Protein AF-A0A6A4QA33-F1 (afdb_monomer)

pLDDT: mean 70.79, std 19.67, range [30.33, 97.75]

Secondary structure (DSSP, 8-state):
--HHHHHHHHHHHHHS-----PPPHHHHHHHHHHHHHHHHHH-PPPP---------------------------------SSSSSTTS-------S---S--HHHHHHHHHHHHHHHHHHHHHHHHHHHHS--SS-----HHHHHHHHHHHHHHHHT-HHHHHHHHHHHHHHHHHHHHHHHHHHHHHHHHHHTTTS---HHHHHHHHHHHHHHHHHHHHHHHHHHTTS--PPPPTTSS------TTHHHHT-TTHHHHHHHHHHHHHHH---S-TT-----S-S------TTSHHHHHHHS------

Sequence (307 aa):
MTDETNIFASEIFSRVSRKSSGLSLYQEQEKEAALLVKKQKTYKLLDDDDGSDELMMFASKRMKKKTEVNDDDGDDEEEGILSKELEKRVRRRTSRDDDEDGSESEEERLRDQREKEELEKHLSERDEAGTRKFTDHKLTQKEKEEAIRRSNALKKGDVPASRKASKQEYYKKRVEKKVEELRGEIEDEQYLFEGVKLTEVEKRDLRYKKKIYELLTERSEEADNVNEYRMPDAYDQDGGRYSDTNAEKKMNPHAEQEAWVEYQIRKATVKYGSKNKKQVSDEYQFVFEDQIDFIKESIMDGDNVDL

Organism: Lupinus albus (NCBI:txid3870)

Mean predicted aligned error: 24.07 Å

Foldseek 3Di:
DVVVVVVVVVVVVVPDDDDPPPDPPVNVVVVVVVVVVVVVVVDDDDDDDDDDDDDDDDDDDDDDDDDDDDDDDDDDDDDDPPPPPPPPDDDDDDDDDDPDDPPVVVVVVVVVVVVVVVVVVVVVVVVPVVDPCPPDDPPDPVRVVVVVVVVVCVVVVCVVVVVVVVVVVVVVVVLVVVLVVLVVVLVCCCVVCPPPDDDPVVVVVSVVSVVVSVVSVVVVVVVVCVVPDDDPDPPPPDDDPVPVVCVVLVPDPCSVVVVVVVVVVCVVPDDDDDPPPDPPPPPDDPDDDCPPPPVVVVVVPDDDDDD

Radius of gyration: 42.78 Å; Cα contacts (8 Å, |Δi|>4): 20; chains: 1; bounding box: 94×100×103 Å

Solvent-accessible surface area (backbone atoms only — not comparable to full-atom values): 20214 Å² total; per-residue (Å²): 135,62,62,68,55,49,52,52,50,50,52,56,63,66,71,51,86,68,82,77,74,69,77,49,74,67,57,51,51,51,52,52,51,53,51,51,52,55,54,52,69,71,59,74,83,78,82,88,76,90,82,85,85,88,88,82,91,85,84,86,84,86,84,88,89,86,85,89,84,85,90,83,90,79,89,78,92,89,90,81,78,84,83,73,70,82,84,75,83,86,87,76,85,85,80,81,90,80,90,90,78,71,66,65,64,55,50,51,56,52,45,57,51,48,54,49,52,50,51,48,47,53,50,48,50,50,52,52,70,73,41,87,64,88,80,66,73,79,69,51,74,67,54,50,53,50,51,51,50,51,52,54,48,61,74,62,69,42,60,72,59,53,50,52,52,52,50,53,52,50,48,54,56,50,49,54,53,49,52,51,51,52,51,48,53,53,52,48,53,53,62,76,43,61,93,54,89,72,52,74,65,58,52,49,50,54,50,49,54,51,51,51,52,50,56,53,49,52,52,53,53,50,59,66,48,64,83,49,95,71,78,75,78,72,76,77,76,71,83,68,70,83,70,56,90,55,47,71,55,71,69,40,95,52,40,68,58,52,53,51,50,50,50,51,50,50,66,72,64,62,78,86,76,66,98,77,64,71,77,78,67,92,81,70,78,86,76,77,78,79,86,57,62,74,60,51,51,66,68,68,61,71,79,84,77,84,132

Structure (mmCIF, N/CA/C/O backbone):
data_AF-A0A6A4QA33-F1
#
_entry.id   AF-A0A6A4QA33-F1
#
loop_
_atom_site.group_PDB
_atom_site.id
_atom_site.type_symbol
_atom_site.label_atom_id
_atom_site.label_alt_id
_atom_site.label_comp_id
_atom_site.label_asym_id
_atom_site.label_entity_id
_atom_site.label_seq_id
_atom_site.pdbx_PDB_ins_code
_atom_site.Cartn_x
_atom_site.Cartn_y
_atom_site.Cartn_z
_atom_site.occupancy
_atom_site.B_iso_or_equiv
_atom_site.auth_seq_id
_atom_site.auth_comp_id
_atom_site.auth_asym_id
_atom_site.auth_atom_id
_atom_site.pdbx_PDB_model_num
ATOM 1 N N . MET A 1 1 ? 43.718 35.094 -66.083 1.00 57.16 1 MET A N 1
ATOM 2 C CA . MET A 1 1 ? 44.700 34.009 -65.849 1.00 57.16 1 MET A CA 1
ATOM 3 C C . MET A 1 1 ? 44.552 33.349 -64.467 1.00 57.16 1 MET A C 1
ATOM 5 O O . MET A 1 1 ? 45.460 32.650 -64.055 1.00 57.16 1 MET A O 1
ATOM 9 N N . THR A 1 2 ? 43.434 33.523 -63.748 1.00 70.81 2 THR A N 1
ATOM 10 C CA . THR A 1 2 ? 43.284 33.044 -62.354 1.00 70.81 2 THR A CA 1
ATOM 11 C C . THR A 1 2 ? 42.314 31.873 -62.190 1.00 70.81 2 THR A C 1
ATOM 13 O O . THR A 1 2 ? 42.426 31.120 -61.227 1.00 70.81 2 THR A O 1
ATOM 16 N N . ASP A 1 3 ? 41.380 31.686 -63.123 1.00 80.94 3 ASP A N 1
ATOM 17 C CA . ASP A 1 3 ? 40.342 30.657 -62.980 1.00 80.94 3 ASP A CA 1
ATOM 18 C C . ASP A 1 3 ? 40.853 29.283 -63.411 1.00 80.94 3 ASP A C 1
ATOM 20 O O . ASP A 1 3 ? 40.669 28.308 -62.691 1.00 80.94 3 ASP A O 1
ATOM 24 N N . GLU A 1 4 ? 41.613 29.215 -64.505 1.00 84.94 4 GLU A N 1
ATOM 25 C CA . GLU A 1 4 ? 42.276 27.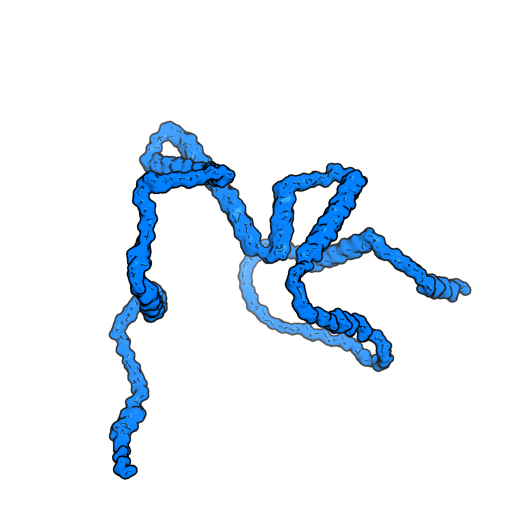984 -64.958 1.00 84.94 4 GLU A CA 1
ATOM 26 C C . GLU A 1 4 ? 43.261 27.451 -63.910 1.00 84.94 4 GLU A C 1
ATOM 28 O O . GLU A 1 4 ? 43.314 26.251 -63.650 1.00 84.94 4 GLU A O 1
ATOM 33 N N . THR A 1 5 ? 43.989 28.344 -63.230 1.00 87.94 5 THR A N 1
ATOM 34 C CA . THR A 1 5 ? 44.900 27.963 -62.145 1.00 87.94 5 THR A CA 1
ATOM 35 C C . THR A 1 5 ? 44.155 27.456 -60.912 1.00 87.94 5 THR A C 1
ATOM 37 O O . THR A 1 5 ? 44.632 26.535 -60.255 1.00 87.94 5 THR A O 1
ATOM 40 N N . ASN A 1 6 ? 42.978 28.014 -60.607 1.00 88.38 6 ASN A N 1
ATOM 41 C CA . ASN A 1 6 ? 42.143 27.556 -59.494 1.00 88.38 6 ASN A CA 1
ATOM 42 C C . ASN A 1 6 ? 41.501 26.196 -59.787 1.00 88.38 6 ASN A C 1
ATOM 44 O O . ASN A 1 6 ? 41.471 25.334 -58.909 1.00 88.38 6 ASN A O 1
ATOM 48 N N . ILE A 1 7 ? 41.043 25.981 -61.023 1.00 92.38 7 ILE A N 1
ATOM 49 C CA . ILE A 1 7 ? 40.507 24.693 -61.476 1.00 92.38 7 ILE A CA 1
ATOM 50 C C . ILE A 1 7 ? 41.603 23.630 -61.390 1.00 92.38 7 ILE A C 1
ATOM 52 O O . ILE A 1 7 ? 41.411 22.615 -60.722 1.00 92.38 7 ILE A O 1
ATOM 56 N N . PHE A 1 8 ? 42.782 23.910 -61.949 1.00 90.69 8 PHE A N 1
ATOM 57 C CA . PHE A 1 8 ? 43.923 22.997 -61.907 1.00 90.69 8 PHE A CA 1
ATOM 58 C C . PHE A 1 8 ? 44.367 22.681 -60.469 1.00 90.69 8 PHE A C 1
ATOM 60 O O . PHE A 1 8 ? 44.611 21.525 -60.123 1.00 90.69 8 PHE A O 1
ATOM 67 N N . ALA A 1 9 ? 44.413 23.687 -59.590 1.00 88.56 9 ALA A N 1
ATOM 68 C CA . ALA A 1 9 ? 44.729 23.481 -58.179 1.00 88.56 9 ALA A CA 1
ATOM 69 C C . ALA A 1 9 ? 43.680 22.609 -57.466 1.00 88.56 9 ALA A C 1
ATOM 71 O O . ALA A 1 9 ? 44.048 21.741 -56.672 1.00 88.56 9 ALA A O 1
ATOM 72 N N . SER A 1 10 ? 42.389 22.794 -57.764 1.00 89.00 10 SER A N 1
ATOM 73 C CA . SER A 1 10 ? 41.306 21.972 -57.207 1.00 89.00 10 SER A CA 1
ATOM 74 C C . SER A 1 10 ? 41.380 20.516 -57.682 1.00 89.00 10 SER A C 1
ATOM 76 O O . SER A 1 10 ? 41.183 19.587 -56.895 1.00 89.00 10 SER A O 1
ATOM 78 N N . GLU A 1 11 ? 41.765 20.314 -58.942 1.00 91.00 11 GLU A N 1
ATOM 79 C CA . GLU A 1 11 ? 41.902 19.003 -59.563 1.00 91.00 11 GLU A CA 1
ATOM 80 C C . GLU A 1 11 ? 43.068 18.228 -58.936 1.00 91.00 11 GLU A C 1
ATOM 82 O O . GLU A 1 11 ? 42.881 17.108 -58.454 1.00 91.00 11 GLU A O 1
ATOM 87 N N . ILE A 1 12 ? 44.238 18.863 -58.795 1.00 90.00 12 ILE A N 1
ATOM 88 C CA . ILE A 1 12 ? 45.387 18.300 -58.067 1.00 90.00 12 ILE A CA 1
ATOM 89 C C . ILE A 1 12 ? 45.020 18.001 -56.607 1.00 90.00 12 ILE A C 1
ATOM 91 O O . ILE A 1 12 ? 45.352 16.934 -56.090 1.00 90.00 12 ILE A O 1
ATOM 95 N N . PHE A 1 13 ? 44.287 18.899 -55.943 1.00 83.69 13 PHE A N 1
ATOM 96 C CA . PHE A 1 13 ? 43.876 18.722 -54.549 1.00 83.69 13 PHE A CA 1
ATOM 97 C C . PHE A 1 13 ? 42.909 17.547 -54.336 1.00 83.69 13 PHE A C 1
ATOM 99 O O . PHE A 1 13 ? 42.889 16.975 -53.241 1.00 83.69 13 PHE A O 1
ATOM 106 N N . SER A 1 14 ? 42.125 17.188 -55.356 1.00 86.69 14 SER A N 1
ATOM 107 C CA . SER A 1 14 ? 41.221 16.029 -55.346 1.00 86.69 14 SER A CA 1
ATOM 108 C C . SER A 1 14 ? 41.932 14.707 -55.659 1.00 86.69 14 SER A C 1
ATOM 110 O O . SER A 1 14 ? 41.568 13.664 -55.120 1.00 86.69 14 SER A O 1
ATOM 112 N N . ARG A 1 15 ? 42.983 14.751 -56.488 1.00 86.69 15 ARG A N 1
ATOM 113 C CA . ARG A 1 15 ? 43.720 13.570 -56.965 1.00 86.69 15 ARG A CA 1
ATOM 114 C C . ARG A 1 15 ? 44.746 13.042 -55.956 1.00 86.69 15 ARG A C 1
ATOM 116 O O . ARG A 1 15 ? 45.232 11.922 -56.093 1.00 86.69 15 ARG A O 1
ATOM 123 N N . VAL A 1 16 ? 45.056 13.825 -54.922 1.00 85.69 16 VAL A N 1
ATOM 124 C CA . VAL A 1 16 ? 45.878 13.403 -53.780 1.00 85.69 16 VAL A CA 1
ATOM 125 C C . VAL A 1 16 ? 45.013 12.630 -52.781 1.00 85.69 16 VAL A C 1
ATOM 127 O O . VAL A 1 16 ? 44.144 13.205 -52.124 1.00 85.69 16 VAL A O 1
ATOM 130 N N . SER A 1 17 ? 45.285 11.332 -52.609 1.00 77.81 17 SER A N 1
ATOM 131 C CA . SER A 1 17 ? 44.634 10.503 -51.589 1.00 77.81 17 SER A CA 1
ATOM 132 C C . SER A 1 17 ? 44.988 11.010 -50.188 1.00 77.81 17 SER A C 1
ATOM 134 O O . SER A 1 17 ? 46.062 10.724 -49.650 1.00 77.81 17 SER A O 1
ATOM 136 N N . ARG A 1 18 ? 44.093 11.777 -49.569 1.00 71.62 18 ARG A N 1
ATOM 137 C CA . ARG A 1 18 ? 44.200 12.086 -48.143 1.00 71.62 18 ARG A CA 1
ATOM 138 C C . ARG A 1 18 ? 43.638 10.914 -47.351 1.00 71.62 18 ARG A C 1
ATOM 140 O O . ARG A 1 18 ? 42.562 10.413 -47.660 1.00 71.62 18 ARG A O 1
ATOM 147 N N . LYS A 1 19 ? 44.351 10.500 -46.302 1.00 67.75 19 LYS A N 1
ATOM 148 C CA . LYS A 1 19 ? 43.780 9.632 -45.268 1.00 67.75 19 LYS A CA 1
ATOM 149 C C . LYS A 1 19 ? 42.571 10.377 -44.706 1.00 67.75 19 LYS A C 1
ATOM 151 O O . LYS A 1 19 ? 42.745 11.470 -44.170 1.00 67.75 19 LYS A O 1
ATOM 156 N N . SER A 1 20 ? 41.364 9.843 -44.875 1.00 64.94 20 SER A N 1
ATOM 157 C CA . SER A 1 20 ? 40.179 10.399 -44.231 1.00 64.94 20 SER A CA 1
ATOM 158 C C . SER A 1 20 ? 40.393 10.278 -42.727 1.00 64.94 20 SER A C 1
ATOM 160 O O . SER A 1 20 ? 40.264 9.189 -42.167 1.00 64.94 20 SER A O 1
ATOM 162 N N . SER A 1 21 ? 40.777 11.372 -42.069 1.00 66.38 21 SER A N 1
ATOM 163 C CA . SER A 1 21 ? 40.588 11.468 -40.629 1.00 66.38 21 SER A CA 1
ATOM 164 C C . SER A 1 21 ? 39.104 11.208 -40.406 1.00 66.38 21 SER A C 1
ATOM 166 O O . SER A 1 21 ? 38.280 11.953 -40.945 1.00 66.38 21 SER A O 1
ATOM 168 N N . GLY A 1 22 ? 38.771 10.112 -39.716 1.00 66.06 22 GLY A N 1
ATOM 169 C CA . GLY A 1 22 ? 37.397 9.835 -39.312 1.00 66.06 22 GLY A CA 1
ATOM 170 C C . GLY A 1 22 ? 36.794 11.096 -38.703 1.00 66.06 22 GLY A C 1
ATOM 171 O O . GLY A 1 22 ? 37.518 11.915 -38.126 1.00 66.06 22 GLY A O 1
ATOM 172 N N . LEU A 1 23 ? 35.496 11.296 -38.920 1.00 64.06 23 LEU A N 1
ATOM 173 C CA . LEU A 1 23 ? 34.780 12.431 -38.349 1.00 64.06 23 LEU A CA 1
ATOM 174 C C . LEU A 1 23 ? 35.143 12.520 -36.864 1.00 64.06 23 LEU A C 1
ATOM 176 O O . LEU A 1 23 ? 35.132 11.513 -36.160 1.00 64.06 23 LEU A O 1
ATOM 180 N N . SER A 1 24 ? 35.551 13.707 -36.411 1.00 76.56 24 SER A N 1
ATOM 181 C CA . SER A 1 24 ? 35.884 13.901 -34.999 1.00 76.56 24 SER A CA 1
ATOM 182 C C . SER A 1 24 ? 34.689 13.455 -34.157 1.00 76.56 24 SER A C 1
ATOM 184 O O . SER A 1 24 ? 33.553 13.739 -34.538 1.00 76.56 24 SER A O 1
ATOM 186 N N . LEU A 1 25 ? 34.922 12.808 -33.012 1.00 73.56 25 LEU A N 1
ATOM 187 C CA . LEU A 1 25 ? 33.857 12.354 -32.104 1.00 73.56 25 LEU A CA 1
ATOM 188 C C . LEU A 1 25 ? 32.846 13.483 -31.805 1.00 73.56 25 LEU A C 1
ATOM 190 O O . LEU A 1 25 ? 31.646 13.261 -31.679 1.00 73.56 25 LEU A O 1
ATOM 194 N N . TYR A 1 26 ? 33.337 14.724 -31.783 1.00 77.19 26 TYR A N 1
ATOM 195 C CA . TYR A 1 26 ? 32.534 15.935 -31.646 1.00 77.19 26 TYR A CA 1
ATOM 196 C C . TYR A 1 26 ? 31.572 16.182 -32.828 1.00 77.19 26 TYR A C 1
ATOM 198 O O . TYR A 1 26 ? 30.415 16.533 -32.623 1.00 77.19 26 TYR A O 1
ATOM 206 N N . GLN A 1 27 ? 32.017 15.955 -34.067 1.00 79.88 27 GLN A N 1
ATOM 207 C CA . GLN A 1 27 ? 31.187 16.081 -35.274 1.00 79.88 27 GLN A CA 1
ATOM 208 C C . GLN A 1 27 ? 30.138 14.967 -35.382 1.00 79.88 27 GLN A C 1
ATOM 210 O O . GLN A 1 27 ? 29.067 15.189 -35.949 1.00 79.88 27 GLN A O 1
ATOM 215 N N . GLU A 1 28 ? 30.426 13.770 -34.864 1.00 81.75 28 GLU A N 1
ATOM 216 C CA . GLU A 1 28 ? 29.438 12.687 -34.776 1.00 81.75 28 GLU A CA 1
ATOM 217 C C . GLU A 1 28 ? 28.333 13.034 -33.775 1.00 81.75 28 GLU A C 1
ATOM 219 O O . GLU A 1 28 ? 27.153 12.955 -34.122 1.00 81.75 28 GLU A O 1
ATOM 224 N N . GLN A 1 29 ? 28.706 13.529 -32.591 1.00 87.44 29 GLN A N 1
ATOM 225 C CA . GLN A 1 29 ? 27.759 13.999 -31.576 1.00 87.44 29 GLN A CA 1
ATOM 226 C C . GLN A 1 29 ? 26.897 15.161 -32.081 1.00 87.44 29 GLN A C 1
ATOM 228 O O . GLN A 1 29 ? 25.690 15.184 -31.850 1.00 87.44 29 GLN A O 1
ATOM 233 N N . GLU A 1 30 ? 27.483 16.110 -32.814 1.00 83.81 30 GLU A N 1
ATOM 234 C CA . GLU A 1 30 ? 26.743 17.236 -33.389 1.00 83.81 30 GLU A CA 1
ATOM 235 C C . GLU A 1 30 ? 25.708 16.765 -34.426 1.00 83.81 30 GLU A C 1
ATOM 237 O O . GLU A 1 30 ? 24.558 17.216 -34.421 1.00 83.81 30 GLU A O 1
ATOM 242 N N . LYS A 1 31 ? 26.075 15.800 -35.281 1.00 85.81 31 LYS A N 1
ATOM 243 C CA . LYS A 1 31 ? 25.149 15.186 -36.245 1.00 85.81 31 LYS A CA 1
ATOM 244 C C . LYS A 1 31 ? 24.037 14.408 -35.549 1.00 85.81 31 LYS A C 1
ATOM 246 O O . LYS A 1 31 ? 22.876 14.533 -35.946 1.00 85.81 31 LYS A O 1
ATOM 251 N N . GLU A 1 32 ? 24.367 13.630 -34.523 1.00 88.44 32 GLU A N 1
ATOM 252 C CA . GLU A 1 32 ? 23.390 12.869 -33.745 1.00 88.44 32 GLU A CA 1
ATOM 253 C C . GLU A 1 32 ? 22.403 13.803 -33.031 1.00 88.44 32 GLU A C 1
ATOM 255 O O . GLU A 1 32 ? 21.187 13.638 -33.167 1.00 88.44 32 GLU A O 1
ATOM 260 N N . ALA A 1 33 ? 22.903 14.854 -32.375 1.00 90.81 33 ALA A N 1
ATOM 261 C CA . ALA A 1 33 ? 22.086 15.874 -31.726 1.00 90.81 33 ALA A CA 1
ATOM 262 C C . ALA A 1 33 ? 21.178 16.601 -32.730 1.00 90.81 33 ALA A C 1
ATOM 264 O O . ALA A 1 33 ? 19.980 16.766 -32.485 1.00 90.81 33 ALA A O 1
ATOM 265 N N . ALA A 1 34 ? 21.702 16.973 -33.901 1.00 91.06 34 ALA A N 1
ATOM 266 C CA . ALA A 1 34 ? 20.916 17.610 -34.954 1.00 91.06 34 ALA A CA 1
ATOM 267 C C . ALA A 1 34 ? 19.800 16.695 -35.491 1.00 91.06 34 ALA A C 1
ATOM 269 O O . ALA A 1 34 ? 18.693 17.163 -35.776 1.00 91.06 34 ALA A O 1
ATOM 270 N N . LEU A 1 35 ? 20.056 15.388 -35.611 1.00 90.44 35 LEU A N 1
ATOM 271 C CA . LEU A 1 35 ? 19.038 14.401 -35.977 1.00 90.44 35 LEU A CA 1
ATOM 272 C C . LEU A 1 35 ? 17.972 14.253 -34.886 1.00 90.44 35 LEU A C 1
ATOM 274 O O . LEU A 1 35 ? 16.786 14.156 -35.203 1.00 90.44 35 LEU A O 1
ATOM 278 N N . LEU A 1 36 ? 18.369 14.280 -33.615 1.00 85.75 36 LEU A N 1
ATOM 279 C CA . LEU A 1 36 ? 17.462 14.193 -32.471 1.00 85.75 36 LEU A CA 1
ATOM 280 C C . LEU A 1 36 ? 16.549 15.424 -32.385 1.00 85.75 36 LEU A C 1
ATOM 282 O O . LEU A 1 36 ? 15.340 15.273 -32.237 1.00 85.75 36 LEU A O 1
ATOM 286 N N . VAL A 1 37 ? 17.087 16.625 -32.611 1.00 89.31 37 VAL A N 1
ATOM 287 C CA . VAL A 1 37 ? 16.303 17.868 -32.702 1.00 89.31 37 VAL A CA 1
ATOM 288 C C . VAL A 1 37 ? 15.341 17.834 -33.890 1.00 89.31 37 VAL A C 1
ATOM 290 O O . VAL A 1 37 ? 14.184 18.231 -33.760 1.00 89.31 37 VAL A O 1
ATOM 293 N N . LYS A 1 38 ? 15.774 17.330 -35.055 1.00 86.00 38 LYS A N 1
ATOM 294 C CA . LYS A 1 38 ? 14.877 17.133 -36.207 1.00 86.00 38 LYS A CA 1
ATOM 295 C C . LYS A 1 38 ? 13.736 16.171 -35.870 1.00 86.00 38 LYS A C 1
ATOM 297 O O . LYS A 1 38 ? 12.597 16.476 -36.202 1.00 86.00 38 LYS A O 1
ATOM 302 N N . LYS A 1 39 ? 14.015 15.067 -35.166 1.00 89.38 39 LYS A N 1
ATOM 303 C CA . LYS A 1 39 ? 12.988 14.134 -34.672 1.00 89.38 39 LYS A CA 1
ATOM 304 C C . LYS A 1 39 ? 12.061 14.803 -33.656 1.00 89.38 39 LYS A C 1
ATOM 306 O O . LYS A 1 39 ? 10.851 14.683 -33.787 1.00 89.38 39 LYS A O 1
ATOM 311 N N . GLN A 1 40 ? 12.585 15.562 -32.697 1.00 84.81 40 GLN A N 1
ATOM 312 C CA . GLN A 1 40 ? 11.770 16.292 -31.719 1.00 84.81 40 GLN A CA 1
ATOM 313 C C . GLN A 1 40 ? 10.828 17.296 -32.392 1.00 84.81 40 GLN A C 1
ATOM 315 O O . GLN A 1 40 ? 9.662 17.362 -32.028 1.00 84.81 40 GLN A O 1
ATOM 320 N N . LYS A 1 41 ? 11.280 17.985 -33.447 1.00 82.75 41 LYS A N 1
ATOM 321 C CA . LYS A 1 41 ? 10.433 18.885 -34.250 1.00 82.75 41 LYS A CA 1
ATOM 322 C C . LYS A 1 41 ? 9.298 18.176 -34.999 1.00 82.75 41 LYS A C 1
ATOM 324 O O . LYS A 1 41 ? 8.338 18.842 -35.371 1.00 82.75 41 LYS A O 1
ATOM 329 N N . THR A 1 42 ? 9.388 16.863 -35.236 1.00 81.75 42 THR A N 1
ATOM 330 C CA . THR A 1 42 ? 8.268 16.098 -35.820 1.00 81.75 42 THR A CA 1
ATOM 331 C C . THR A 1 42 ? 7.147 15.824 -34.819 1.00 81.75 42 THR A C 1
ATOM 333 O O . THR A 1 42 ? 6.023 15.555 -35.235 1.00 81.75 42 THR A O 1
ATOM 336 N N . TYR A 1 43 ? 7.41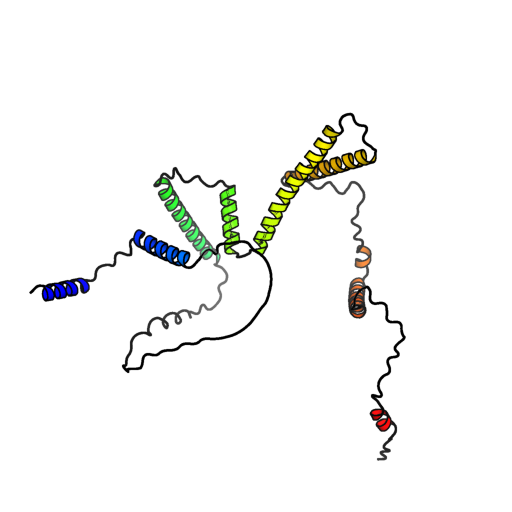5 15.941 -33.516 1.00 79.00 43 TYR A N 1
ATOM 337 C CA . TYR A 1 43 ? 6.397 15.830 -32.481 1.00 79.00 43 TYR A CA 1
ATOM 338 C C . TYR A 1 43 ? 5.862 17.227 -32.155 1.00 79.00 43 TYR A C 1
ATOM 340 O O . TYR A 1 43 ? 6.535 18.036 -31.520 1.00 79.00 43 TYR A O 1
ATOM 348 N N . LYS A 1 44 ? 4.642 17.525 -32.607 1.00 73.31 44 LYS A N 1
ATOM 349 C CA . LYS A 1 44 ? 3.896 18.706 -32.165 1.00 73.31 44 LYS A CA 1
ATOM 350 C C . LYS A 1 44 ? 3.122 18.326 -30.902 1.00 73.31 44 LYS A C 1
ATOM 352 O O . LYS A 1 44 ? 2.284 17.430 -30.963 1.00 73.31 44 LYS A O 1
ATOM 357 N N . LEU A 1 45 ? 3.431 18.971 -29.776 1.00 65.44 45 LEU A N 1
ATOM 358 C CA . LEU A 1 45 ? 2.656 18.836 -28.542 1.00 65.44 45 LEU A CA 1
ATOM 359 C C . LEU A 1 45 ? 1.250 19.401 -28.814 1.00 65.44 45 LEU A C 1
ATOM 361 O O . LEU A 1 45 ? 1.129 20.521 -29.310 1.00 65.44 45 LEU A O 1
ATOM 365 N N . LEU A 1 46 ? 0.218 18.583 -28.611 1.00 63.12 46 LEU A N 1
ATOM 366 C CA . LEU A 1 46 ? -1.177 19.020 -28.646 1.00 63.12 46 LEU A CA 1
ATOM 367 C C . LEU A 1 46 ? -1.431 19.845 -27.381 1.00 63.12 46 LEU A C 1
ATOM 369 O O . LEU A 1 46 ? -1.106 19.379 -26.292 1.00 63.12 46 LEU A O 1
ATOM 373 N N . ASP A 1 47 ? -1.961 21.056 -27.543 1.00 48.47 47 ASP A N 1
ATOM 374 C CA . ASP A 1 47 ? -2.476 21.838 -26.421 1.00 48.47 47 ASP A CA 1
ATOM 375 C C . ASP A 1 47 ? -3.798 21.197 -25.980 1.00 48.47 47 ASP A C 1
ATOM 377 O O . ASP A 1 47 ? -4.750 21.135 -26.762 1.00 48.47 47 ASP A O 1
ATOM 381 N N . ASP A 1 48 ? -3.827 20.682 -24.751 1.00 58.28 48 ASP A N 1
ATOM 382 C CA . ASP A 1 48 ? -5.054 20.258 -24.078 1.00 58.28 48 ASP A CA 1
ATOM 383 C C . ASP A 1 48 ? -5.788 21.521 -23.598 1.00 58.28 48 ASP A C 1
ATOM 385 O O . ASP A 1 48 ? -5.469 22.073 -22.544 1.00 58.28 48 ASP A O 1
ATOM 389 N N . ASP A 1 49 ? -6.744 21.990 -24.403 1.00 50.16 49 ASP A N 1
ATOM 390 C CA . ASP A 1 49 ? -7.765 22.961 -23.997 1.00 50.16 49 ASP A CA 1
ATOM 391 C C . ASP A 1 49 ? -9.110 22.229 -23.834 1.00 50.16 49 ASP A C 1
ATOM 393 O O . ASP A 1 49 ? -9.567 21.513 -24.730 1.00 50.16 49 ASP A O 1
ATOM 397 N N . ASP A 1 50 ? -9.692 22.364 -22.644 1.00 52.97 50 ASP A N 1
ATOM 398 C CA . ASP A 1 50 ? -10.900 21.695 -22.147 1.00 52.97 50 ASP A CA 1
ATOM 399 C C . ASP A 1 50 ? -12.184 22.174 -22.862 1.00 52.97 50 ASP A C 1
ATOM 401 O O . ASP A 1 50 ? -12.387 23.377 -23.025 1.00 52.97 50 ASP A O 1
ATOM 405 N N . GLY A 1 51 ? -13.141 21.270 -23.150 1.00 39.97 51 GLY A N 1
ATOM 406 C CA . GLY A 1 51 ? -14.551 21.680 -23.322 1.00 39.97 51 GLY A CA 1
ATOM 407 C C . GLY A 1 51 ? -15.481 20.840 -24.216 1.00 39.97 51 GLY A C 1
ATOM 408 O O . GLY A 1 51 ? -15.566 21.076 -25.413 1.00 39.97 51 GLY A O 1
ATOM 409 N N . SER A 1 52 ? -16.277 19.971 -23.574 1.00 38.12 52 SER A N 1
ATOM 410 C CA . SER A 1 52 ? -17.666 19.543 -23.892 1.00 38.12 52 SER A CA 1
ATOM 411 C C . SER A 1 52 ? -18.066 18.912 -25.251 1.00 38.12 52 SER A C 1
ATOM 413 O O . SER A 1 52 ? -18.045 19.559 -26.290 1.00 38.12 52 SER A O 1
ATOM 415 N N . ASP A 1 53 ? -18.616 17.695 -25.122 1.00 37.22 53 ASP A N 1
ATOM 416 C CA . ASP A 1 53 ? -19.757 17.044 -25.804 1.00 37.22 53 ASP A CA 1
ATOM 417 C C . ASP A 1 53 ? -19.839 16.776 -27.332 1.00 37.22 53 ASP A C 1
ATOM 419 O O . ASP A 1 53 ? -19.820 17.654 -28.183 1.00 37.22 53 ASP A O 1
ATOM 423 N N . GLU A 1 54 ? -20.122 15.487 -27.586 1.00 38.22 54 GLU A N 1
ATOM 424 C CA . GLU A 1 54 ? -20.940 14.846 -28.634 1.00 38.22 54 GLU A CA 1
ATOM 425 C C . GLU A 1 54 ? -20.560 14.820 -30.141 1.00 38.22 54 GLU A C 1
ATOM 427 O O . GLU A 1 54 ? -20.496 15.811 -30.856 1.00 38.22 54 GLU A O 1
ATOM 432 N N . LEU A 1 55 ? -20.588 13.566 -30.633 1.00 34.75 55 LEU A N 1
ATOM 433 C CA . LEU A 1 55 ? -21.156 13.064 -31.900 1.00 34.75 55 LEU A CA 1
ATOM 434 C C . LEU A 1 55 ? -20.291 12.856 -33.172 1.00 34.75 55 LEU A C 1
ATOM 436 O O . LEU A 1 55 ? -19.899 13.762 -33.894 1.00 34.75 55 LEU A O 1
ATOM 440 N N . MET A 1 56 ? -20.274 11.562 -33.527 1.00 31.66 56 MET A N 1
ATOM 441 C CA . MET A 1 56 ? -20.426 10.925 -34.846 1.00 31.66 56 MET A CA 1
ATOM 442 C C . MET A 1 56 ? -19.216 10.624 -35.749 1.00 31.66 56 MET A C 1
ATOM 444 O O . MET A 1 56 ? -18.460 11.478 -36.195 1.00 31.66 56 MET A O 1
ATOM 448 N N . MET A 1 57 ? -19.162 9.340 -36.129 1.00 40.94 57 MET A N 1
ATOM 449 C CA . MET A 1 57 ? -18.480 8.811 -37.310 1.00 40.94 57 MET A CA 1
ATOM 450 C C . MET A 1 57 ? -19.000 9.458 -38.601 1.00 40.94 57 MET A C 1
ATOM 452 O O . MET A 1 57 ? -20.211 9.525 -38.774 1.00 40.94 57 MET A O 1
ATOM 456 N N . PHE A 1 58 ? -18.124 9.733 -39.575 1.00 33.78 58 PHE A N 1
ATOM 457 C CA . PHE A 1 58 ? -18.440 9.561 -41.000 1.00 33.78 58 PHE A CA 1
ATOM 458 C C . PHE A 1 58 ? -17.181 9.297 -41.841 1.00 33.78 58 PHE A C 1
ATOM 460 O O . PHE A 1 58 ? -16.062 9.662 -41.494 1.00 33.78 58 PHE A O 1
ATOM 467 N N . ALA A 1 59 ? -17.402 8.575 -42.935 1.00 34.34 59 ALA A N 1
ATOM 468 C CA . ALA A 1 59 ? -16.426 7.889 -43.767 1.00 34.34 59 ALA A CA 1
ATOM 469 C C . ALA A 1 59 ? -15.834 8.723 -44.927 1.00 34.34 59 ALA A C 1
ATOM 471 O O . ALA A 1 59 ? -16.388 9.733 -45.339 1.00 34.34 59 ALA A O 1
ATOM 472 N N . SER A 1 60 ? -14.834 8.105 -45.577 1.00 35.62 60 SER A N 1
ATOM 473 C CA . SER A 1 60 ? -14.542 8.108 -47.028 1.00 35.62 60 SER A CA 1
ATOM 474 C C . SER A 1 60 ? -13.463 9.033 -47.627 1.00 35.62 60 SER A C 1
ATOM 476 O O . SER A 1 60 ? -13.636 10.227 -47.795 1.00 35.62 60 SER A O 1
ATOM 478 N N . LYS A 1 61 ? -12.453 8.331 -48.174 1.00 41.09 61 LYS A N 1
ATOM 479 C CA . LYS A 1 61 ? -11.905 8.370 -49.553 1.00 41.09 61 LYS A CA 1
ATOM 480 C C . LYS A 1 61 ? -11.113 9.587 -50.076 1.00 41.09 61 LYS A C 1
ATOM 482 O O . LYS A 1 61 ? -11.662 10.638 -50.359 1.00 41.09 61 LYS A O 1
ATOM 487 N N . ARG A 1 62 ? -9.906 9.202 -50.542 1.00 38.38 62 ARG A N 1
ATOM 488 C CA . ARG A 1 62 ? -9.178 9.578 -51.783 1.00 38.38 62 ARG A CA 1
ATOM 489 C C . ARG A 1 62 ? -8.665 11.016 -51.899 1.00 38.38 62 ARG A C 1
ATOM 491 O O . ARG A 1 62 ? -9.457 11.930 -51.977 1.00 38.38 62 ARG A O 1
ATOM 498 N N . MET A 1 63 ? -7.368 11.142 -52.208 1.00 32.66 63 MET A N 1
ATOM 499 C CA . MET A 1 63 ? -6.908 11.634 -53.519 1.00 32.66 63 MET A CA 1
ATOM 500 C C . MET A 1 63 ? -5.496 11.109 -53.836 1.00 32.66 63 MET A C 1
ATOM 502 O O . MET A 1 63 ? -4.562 11.277 -53.061 1.00 32.66 63 MET A O 1
ATOM 506 N N . LYS A 1 64 ? -5.359 10.474 -55.007 1.00 47.91 64 LYS A N 1
ATOM 507 C CA . LYS A 1 64 ? -4.093 10.291 -55.734 1.00 47.91 64 LYS A CA 1
ATOM 508 C C . LYS A 1 64 ? -3.837 11.576 -56.529 1.00 47.91 64 LYS A C 1
ATOM 510 O O . LYS A 1 64 ? -4.764 12.042 -57.188 1.00 47.91 64 LYS A O 1
ATOM 515 N N . LYS A 1 65 ? -2.597 12.070 -56.570 1.00 40.81 65 LYS A N 1
ATOM 516 C CA . LYS A 1 65 ? -2.122 12.938 -57.656 1.00 40.81 65 LYS A CA 1
ATOM 517 C C . LYS A 1 65 ? -0.735 12.478 -58.105 1.00 40.81 65 LYS A C 1
ATOM 519 O O . LYS A 1 65 ? 0.132 12.205 -57.284 1.00 40.81 65 LYS A O 1
ATOM 524 N N . LYS A 1 66 ? -0.620 12.320 -59.420 1.00 39.09 66 LYS A N 1
ATOM 525 C CA . LYS A 1 66 ? 0.503 11.832 -60.225 1.00 39.09 66 LYS A CA 1
ATOM 526 C C . LYS A 1 66 ? 0.912 13.003 -61.136 1.00 39.09 66 LYS A C 1
ATOM 528 O O . LYS A 1 66 ? 0.001 13.679 -61.607 1.00 39.09 66 LYS A O 1
ATOM 533 N N . THR A 1 67 ? 2.209 13.195 -61.371 1.00 32.16 67 THR A N 1
ATOM 534 C CA . THR A 1 67 ? 2.840 13.938 -62.496 1.00 32.16 67 THR A CA 1
ATOM 535 C C . THR A 1 67 ? 4.347 13.654 -62.377 1.00 32.16 67 THR A C 1
ATOM 537 O O . THR A 1 67 ? 4.912 13.984 -61.340 1.00 32.16 67 THR A O 1
ATOM 540 N N . GLU A 1 68 ? 4.931 12.733 -63.154 1.00 33.03 68 GLU A N 1
ATOM 541 C CA . GLU A 1 68 ? 5.396 12.812 -64.564 1.00 33.03 68 GLU A CA 1
ATOM 542 C C . GLU A 1 68 ? 6.765 13.493 -64.734 1.00 33.03 68 GLU A C 1
ATOM 544 O O . GLU A 1 68 ? 6.864 14.703 -64.562 1.00 33.03 68 GLU A O 1
ATOM 549 N N . VAL A 1 69 ? 7.772 12.705 -65.145 1.00 32.72 69 VAL A N 1
ATOM 550 C CA . VAL A 1 69 ? 8.869 13.095 -66.053 1.00 32.72 69 VAL A CA 1
ATOM 551 C C . VAL A 1 69 ? 9.177 11.881 -66.945 1.00 32.72 69 VAL A C 1
ATOM 553 O O . VAL A 1 69 ? 9.183 10.753 -66.454 1.00 32.72 69 VAL A O 1
ATOM 556 N N . ASN A 1 70 ? 9.328 12.159 -68.242 1.00 33.62 70 ASN A N 1
ATOM 557 C CA . ASN A 1 70 ? 9.527 11.245 -69.369 1.00 33.62 70 ASN A CA 1
ATOM 558 C C . ASN A 1 70 ? 10.922 10.602 -69.421 1.00 33.62 70 ASN A C 1
ATOM 560 O O . ASN A 1 70 ? 11.876 11.119 -68.841 1.00 33.62 70 ASN A O 1
ATOM 564 N N . ASP A 1 71 ? 10.964 9.511 -70.185 1.00 35.16 71 ASP A N 1
ATOM 565 C CA . ASP A 1 71 ? 12.090 8.673 -70.600 1.00 35.16 71 ASP A CA 1
ATOM 566 C C . ASP A 1 71 ? 13.189 9.410 -71.394 1.00 35.16 71 ASP A C 1
ATOM 568 O O . ASP A 1 71 ? 12.885 10.291 -72.202 1.00 35.16 71 ASP A O 1
ATOM 572 N N . ASP A 1 72 ? 14.444 8.977 -71.213 1.00 31.80 72 ASP A N 1
ATOM 573 C CA . ASP A 1 72 ? 15.447 8.866 -72.285 1.00 31.80 72 ASP A CA 1
ATOM 574 C C . ASP A 1 72 ? 16.467 7.761 -71.929 1.00 31.80 72 ASP A C 1
ATOM 576 O O . ASP A 1 72 ? 16.874 7.622 -70.773 1.00 31.80 72 ASP A O 1
ATOM 580 N N . ASP A 1 73 ? 16.790 6.949 -72.934 1.00 36.00 73 ASP A N 1
ATOM 581 C CA . ASP A 1 73 ? 17.517 5.672 -72.912 1.00 36.00 73 ASP A CA 1
ATOM 582 C C . ASP A 1 73 ? 19.040 5.803 -72.698 1.00 36.00 73 ASP A C 1
ATOM 584 O O . ASP A 1 73 ? 19.675 6.739 -73.186 1.00 36.00 73 ASP A O 1
ATOM 588 N N . GLY A 1 74 ? 19.650 4.787 -72.068 1.00 30.33 74 GLY A N 1
ATOM 589 C CA . GLY A 1 74 ? 21.104 4.577 -72.084 1.00 30.33 74 GLY A CA 1
ATOM 590 C C . GLY A 1 74 ? 21.630 3.531 -71.087 1.00 30.33 74 GLY A C 1
ATOM 591 O O . GLY A 1 74 ? 21.806 3.851 -69.914 1.00 30.33 74 GLY A O 1
ATOM 592 N N . ASP A 1 75 ? 21.891 2.315 -71.594 1.00 33.75 75 ASP A N 1
ATOM 593 C CA . ASP A 1 75 ? 22.912 1.317 -71.179 1.00 33.75 75 ASP A CA 1
ATOM 594 C C . ASP A 1 75 ? 24.108 1.933 -70.409 1.00 33.75 75 ASP A C 1
ATOM 596 O O . ASP A 1 75 ? 24.529 3.047 -70.706 1.00 33.75 75 ASP A O 1
ATOM 600 N N . ASP A 1 76 ? 24.807 1.304 -69.466 1.00 34.16 76 ASP A N 1
ATOM 601 C CA . ASP A 1 76 ? 25.048 -0.107 -69.181 1.00 34.16 76 ASP A CA 1
ATOM 602 C C . ASP A 1 76 ? 25.781 -0.186 -67.819 1.00 34.16 76 ASP A C 1
ATOM 604 O O . ASP A 1 76 ? 26.481 0.745 -67.422 1.00 34.16 76 ASP A O 1
ATOM 608 N N . GLU A 1 77 ? 25.624 -1.323 -67.144 1.00 42.97 77 GLU A N 1
ATOM 609 C CA . GLU A 1 77 ? 26.561 -1.972 -66.208 1.00 42.97 77 GLU A CA 1
ATOM 610 C C . GLU A 1 77 ? 27.382 -1.147 -65.190 1.00 42.97 77 GLU A C 1
ATOM 612 O O . GLU A 1 77 ? 28.426 -0.606 -65.525 1.00 42.97 77 GLU A O 1
ATOM 617 N N . GLU A 1 78 ? 27.006 -1.221 -63.901 1.00 45.00 78 GLU A N 1
ATOM 618 C CA . GLU A 1 78 ? 27.899 -1.464 -62.740 1.00 45.00 78 GLU A CA 1
ATOM 619 C C . GLU A 1 78 ? 27.124 -1.145 -61.451 1.00 45.00 78 GLU A C 1
ATOM 621 O O . GLU A 1 78 ? 27.055 0.011 -61.077 1.00 45.00 78 GLU A O 1
ATOM 626 N N . GLU A 1 79 ? 26.489 -2.135 -60.802 1.00 41.00 79 GLU A N 1
ATOM 627 C CA . GLU A 1 79 ? 26.072 -2.125 -59.373 1.00 41.00 79 GLU A CA 1
ATOM 628 C C . GLU A 1 79 ? 25.359 -3.460 -59.060 1.00 41.00 79 GLU A C 1
ATOM 630 O O . GLU A 1 79 ? 24.136 -3.584 -59.042 1.00 41.00 79 GLU A O 1
ATOM 635 N N . GLY A 1 80 ? 26.144 -4.531 -58.892 1.00 35.28 80 GLY A N 1
ATOM 636 C CA . GLY A 1 80 ? 25.605 -5.878 -58.650 1.00 35.28 80 GLY A CA 1
ATOM 637 C C . GLY A 1 80 ? 26.563 -6.873 -57.991 1.00 35.28 80 GLY A C 1
ATOM 638 O O . GLY A 1 80 ? 26.316 -8.078 -58.041 1.00 35.28 80 GLY A O 1
ATOM 639 N N . ILE A 1 81 ? 27.661 -6.408 -57.384 1.00 36.56 81 ILE A N 1
ATOM 640 C CA . ILE A 1 81 ? 28.758 -7.289 -56.936 1.00 36.56 81 ILE A CA 1
ATOM 641 C C . ILE A 1 81 ? 28.761 -7.539 -55.413 1.00 36.56 81 ILE A C 1
ATOM 643 O O . ILE A 1 81 ? 29.368 -8.502 -54.953 1.00 36.56 81 ILE A O 1
ATOM 647 N N . LEU A 1 82 ? 28.026 -6.779 -54.593 1.00 38.56 82 LEU A N 1
ATOM 648 C CA . LEU A 1 82 ? 28.200 -6.850 -53.129 1.00 38.56 82 LEU A CA 1
ATOM 649 C C . LEU A 1 82 ? 27.252 -7.793 -52.368 1.00 38.56 82 LEU A C 1
ATOM 651 O O . LEU A 1 82 ? 27.510 -8.090 -51.204 1.00 38.56 82 LEU A O 1
ATOM 655 N N . SER A 1 83 ? 26.197 -8.326 -52.992 1.00 42.34 83 SER A N 1
ATOM 656 C CA . SER A 1 83 ? 25.188 -9.131 -52.269 1.00 42.34 83 SER A CA 1
ATOM 657 C C . SER A 1 83 ? 25.244 -10.642 -52.522 1.00 42.34 83 SER A C 1
ATOM 659 O O . SER A 1 83 ? 24.492 -11.381 -51.895 1.00 42.34 83 SER A O 1
ATOM 661 N N . LYS A 1 84 ? 26.134 -11.137 -53.395 1.00 41.72 84 LYS A N 1
ATOM 662 C CA . LYS A 1 84 ? 26.220 -12.574 -53.749 1.00 41.72 84 LYS A CA 1
ATOM 663 C C . LYS A 1 84 ? 27.387 -13.340 -53.104 1.00 41.72 84 LYS A C 1
ATOM 665 O O . LYS A 1 84 ? 27.447 -14.560 -53.236 1.00 41.72 84 LYS A O 1
ATOM 670 N N . GLU A 1 85 ? 28.279 -12.658 -52.383 1.00 41.88 85 GLU A N 1
ATOM 671 C CA . GLU A 1 85 ? 29.498 -13.251 -51.794 1.00 41.88 85 GLU A CA 1
ATOM 672 C C . GLU A 1 85 ? 29.287 -13.801 -50.361 1.00 41.88 85 GLU A C 1
ATOM 674 O O . GLU A 1 85 ? 30.081 -14.616 -49.894 1.00 41.88 85 GLU A O 1
ATOM 679 N N . LEU A 1 86 ? 28.204 -13.438 -49.653 1.00 44.91 86 LEU A N 1
ATOM 680 C CA . LEU A 1 86 ? 28.023 -13.818 -48.237 1.00 44.91 86 LEU A CA 1
ATOM 681 C C . LEU A 1 86 ? 27.301 -15.166 -48.005 1.00 44.91 86 LEU A C 1
ATOM 683 O O . LEU A 1 86 ? 27.328 -15.688 -46.896 1.00 44.91 86 LEU A O 1
ATOM 687 N N . GLU A 1 87 ? 26.710 -15.790 -49.029 1.00 43.88 87 GLU A N 1
ATOM 688 C CA . GLU A 1 87 ? 25.947 -17.052 -48.875 1.00 43.88 87 GLU A CA 1
ATOM 689 C C . GLU A 1 87 ? 26.686 -18.319 -49.350 1.00 43.88 87 GLU A C 1
ATOM 691 O O . GLU A 1 87 ? 26.119 -19.412 -49.397 1.00 43.88 87 GLU A O 1
ATOM 696 N N . LYS A 1 88 ? 27.986 -18.229 -49.661 1.00 47.94 88 LYS A N 1
ATOM 697 C CA . LYS A 1 88 ? 28.793 -19.381 -50.105 1.00 47.94 88 LYS A CA 1
ATOM 698 C C . LYS A 1 88 ? 30.097 -19.539 -49.326 1.00 47.94 88 LYS A C 1
ATOM 700 O O . LYS A 1 88 ? 31.186 -19.497 -49.886 1.00 47.94 88 LYS A O 1
ATOM 705 N N . ARG A 1 89 ? 29.997 -19.816 -48.024 1.00 41.00 89 ARG A N 1
ATOM 706 C CA . ARG A 1 89 ? 31.048 -20.516 -47.258 1.00 41.00 89 ARG A CA 1
ATOM 707 C C . ARG A 1 89 ? 30.518 -20.914 -45.881 1.00 41.00 89 ARG A C 1
ATOM 709 O O . ARG A 1 89 ? 30.609 -20.114 -44.978 1.00 41.00 89 ARG A O 1
ATOM 716 N N . VAL A 1 90 ? 29.971 -22.126 -45.742 1.00 38.38 90 VAL A N 1
ATOM 717 C CA . VAL A 1 90 ? 30.227 -23.096 -44.647 1.00 38.38 90 VAL A CA 1
ATOM 718 C C . VAL A 1 90 ? 29.535 -24.408 -45.048 1.00 38.38 90 VAL A C 1
ATOM 720 O O . VAL A 1 90 ? 28.401 -24.701 -44.689 1.00 38.38 90 VAL A O 1
ATOM 723 N N . ARG A 1 91 ? 30.236 -25.227 -45.832 1.00 41.00 91 ARG A N 1
ATOM 724 C CA . ARG A 1 91 ? 30.041 -26.682 -45.849 1.00 41.00 91 ARG A CA 1
ATOM 725 C C . ARG A 1 91 ? 31.414 -27.309 -45.689 1.00 41.00 91 ARG A C 1
ATOM 727 O O . ARG A 1 91 ? 32.060 -27.668 -46.668 1.00 41.00 91 ARG A O 1
ATOM 734 N N . ARG A 1 92 ? 31.875 -27.409 -44.444 1.00 40.44 92 ARG A N 1
ATOM 735 C CA . ARG A 1 92 ? 32.871 -28.411 -44.072 1.00 40.44 92 ARG A CA 1
ATOM 736 C C . ARG A 1 92 ? 32.192 -29.426 -43.172 1.00 40.44 92 ARG A C 1
ATOM 738 O O . ARG A 1 92 ? 31.610 -29.088 -42.152 1.00 40.44 92 ARG A O 1
ATOM 745 N N . ARG A 1 93 ? 32.230 -30.656 -43.667 1.00 36.25 93 ARG A N 1
ATOM 746 C CA . ARG A 1 93 ? 31.925 -31.896 -42.973 1.00 36.25 93 ARG A CA 1
ATOM 747 C C . ARG A 1 93 ? 32.832 -31.992 -41.745 1.00 36.25 93 ARG A C 1
ATOM 749 O O . ARG A 1 93 ? 34.046 -31.926 -41.911 1.00 36.25 93 ARG A O 1
ATOM 756 N N . THR A 1 94 ? 32.259 -32.204 -40.573 1.00 31.81 94 THR A N 1
ATOM 757 C CA . THR A 1 94 ? 32.876 -33.047 -39.549 1.00 31.81 94 THR A CA 1
ATOM 758 C C . THR A 1 94 ? 32.110 -34.365 -39.581 1.00 31.81 94 THR A C 1
ATOM 760 O O . THR A 1 94 ? 30.881 -34.392 -39.650 1.00 31.81 94 THR A O 1
ATOM 763 N N . SER A 1 95 ? 32.841 -35.465 -39.685 1.00 37.53 95 SER A N 1
ATOM 764 C CA . SER A 1 95 ? 32.309 -36.820 -39.656 1.00 37.53 95 SER A CA 1
ATOM 765 C C . SER A 1 95 ? 32.988 -37.568 -38.521 1.00 37.53 95 SER A C 1
ATOM 767 O O . SER A 1 95 ? 34.214 -37.555 -38.494 1.00 37.53 95 SER A O 1
ATOM 769 N N . ARG A 1 96 ? 32.172 -38.310 -37.758 1.00 37.38 96 ARG A N 1
ATOM 770 C CA . ARG A 1 96 ? 32.506 -39.506 -36.964 1.00 37.38 96 ARG A CA 1
ATOM 771 C C . ARG A 1 96 ? 33.174 -39.277 -35.593 1.00 37.38 96 ARG A C 1
ATOM 773 O O . ARG A 1 96 ? 34.241 -38.690 -35.538 1.00 37.38 96 ARG A O 1
ATOM 780 N N . ASP A 1 97 ? 32.485 -39.794 -34.568 1.00 40.62 97 ASP A N 1
ATOM 781 C CA . ASP A 1 97 ? 32.900 -40.217 -33.215 1.00 40.62 97 ASP A CA 1
ATOM 782 C C . ASP A 1 97 ? 34.331 -39.901 -32.758 1.00 40.62 97 ASP A C 1
ATOM 784 O O . ASP A 1 97 ? 35.283 -40.480 -33.276 1.00 40.62 97 ASP A O 1
ATOM 788 N N . ASP A 1 98 ? 34.428 -39.091 -31.705 1.00 39.75 98 ASP A N 1
ATOM 789 C CA . ASP A 1 98 ? 35.109 -39.478 -30.462 1.00 39.75 98 ASP A CA 1
ATOM 790 C C . ASP A 1 98 ? 34.419 -38.698 -29.327 1.00 39.75 98 ASP A C 1
ATOM 792 O O . ASP A 1 98 ? 34.545 -37.476 -29.209 1.00 39.75 98 ASP A O 1
ATOM 796 N N . ASP A 1 99 ? 33.579 -39.394 -28.561 1.00 51.25 99 ASP A N 1
ATOM 797 C CA . ASP A 1 99 ? 33.247 -38.981 -27.202 1.00 51.25 99 ASP A CA 1
ATOM 798 C C . ASP A 1 99 ? 34.538 -39.104 -26.372 1.00 51.25 99 ASP A C 1
ATOM 800 O O . ASP A 1 99 ? 35.270 -40.071 -26.566 1.00 51.25 99 ASP A O 1
ATOM 804 N N . GLU A 1 100 ? 34.777 -38.159 -25.447 1.00 51.38 100 GLU A N 1
ATOM 805 C CA . GLU A 1 100 ? 35.806 -38.202 -24.376 1.00 51.38 100 GLU A CA 1
ATOM 806 C C . GLU A 1 100 ? 37.029 -37.250 -24.466 1.00 51.38 100 GLU A C 1
ATOM 808 O O . GLU A 1 100 ? 38.115 -37.625 -24.046 1.00 51.38 100 GLU A O 1
ATOM 813 N N . ASP A 1 101 ? 36.862 -35.985 -24.903 1.00 48.19 101 ASP A N 1
ATOM 814 C CA . ASP A 1 101 ? 37.768 -34.867 -24.511 1.00 48.19 101 ASP A CA 1
ATOM 815 C C . ASP A 1 101 ? 37.156 -33.450 -24.703 1.00 48.19 101 ASP A C 1
ATOM 817 O O . ASP A 1 101 ? 37.701 -32.563 -25.358 1.00 48.19 101 ASP A O 1
ATOM 821 N N . GLY A 1 102 ? 35.932 -33.227 -24.210 1.00 50.00 102 GLY A N 1
ATOM 822 C CA . GLY A 1 102 ? 35.213 -31.946 -24.364 1.00 50.00 102 GLY A CA 1
ATOM 823 C C . GLY A 1 102 ? 35.431 -30.930 -23.235 1.00 50.00 102 GLY A C 1
ATOM 824 O O . GLY A 1 102 ? 34.923 -29.812 -23.315 1.00 50.00 102 GLY A O 1
ATOM 825 N N . SER A 1 103 ? 36.147 -31.310 -22.172 1.00 50.06 103 SER A N 1
ATOM 826 C CA . SER A 1 103 ? 36.229 -30.516 -20.939 1.00 50.06 103 SER A CA 1
ATOM 827 C C . SER A 1 103 ? 37.274 -29.397 -21.011 1.00 50.06 103 SER A C 1
ATOM 829 O O . SER A 1 103 ? 37.041 -28.322 -20.462 1.00 50.06 103 SER A O 1
ATOM 831 N N . GLU A 1 104 ? 38.400 -29.599 -21.708 1.00 49.69 104 GLU A N 1
ATOM 832 C CA . GLU A 1 104 ? 39.466 -28.584 -21.789 1.00 49.69 104 GLU A CA 1
ATOM 833 C C . GLU A 1 104 ? 39.093 -27.404 -22.709 1.00 49.69 104 GLU A C 1
ATOM 835 O O . GLU A 1 104 ? 39.421 -26.256 -22.411 1.00 49.69 104 GLU A O 1
ATOM 840 N N . SER A 1 105 ? 38.323 -27.644 -23.778 1.00 59.25 105 SER A N 1
ATOM 841 C CA . SER A 1 105 ? 37.917 -26.594 -24.730 1.00 59.25 105 SER A CA 1
ATOM 842 C C . SER A 1 105 ? 36.885 -25.612 -24.154 1.00 59.25 105 SER A C 1
ATOM 844 O O . SER A 1 105 ? 36.889 -24.422 -24.482 1.00 59.25 105 SER A O 1
ATOM 846 N N . GLU A 1 106 ? 35.992 -26.075 -23.277 1.00 57.25 106 GLU A N 1
ATOM 847 C CA . GLU A 1 106 ? 35.058 -25.189 -22.576 1.00 57.25 106 GLU A CA 1
ATOM 848 C C . GLU A 1 106 ? 35.775 -24.376 -21.491 1.00 57.25 106 GLU A C 1
ATOM 850 O O . GLU A 1 106 ? 35.507 -23.181 -21.327 1.00 57.25 106 GLU A O 1
ATOM 855 N N . GLU A 1 107 ? 36.745 -24.986 -20.808 1.00 66.12 107 GLU A N 1
ATOM 856 C CA . GLU A 1 107 ? 37.535 -24.316 -19.781 1.00 66.12 107 GLU A CA 1
ATOM 857 C C . GLU A 1 107 ? 38.451 -23.228 -20.359 1.00 66.12 107 GLU A C 1
ATOM 859 O O . GLU A 1 107 ? 38.564 -22.148 -19.773 1.00 66.12 107 GLU A O 1
ATOM 864 N N . GLU A 1 108 ? 39.041 -23.452 -21.534 1.00 74.88 108 GLU A N 1
ATOM 865 C CA . GLU A 1 108 ? 39.845 -22.450 -22.241 1.00 74.88 108 GLU A CA 1
ATOM 866 C C . GLU A 1 108 ? 38.999 -21.229 -22.641 1.00 74.88 108 GLU A C 1
ATOM 868 O O . GLU A 1 108 ? 39.377 -20.089 -22.379 1.00 74.88 108 GLU A O 1
ATOM 873 N N . ARG A 1 109 ? 37.769 -21.440 -23.130 1.00 74.81 109 ARG A N 1
ATOM 874 C CA . ARG A 1 109 ? 36.825 -20.343 -23.429 1.00 74.81 109 ARG A CA 1
ATOM 875 C C . ARG A 1 109 ? 36.411 -19.552 -22.186 1.00 74.81 109 ARG A C 1
ATOM 877 O O . ARG A 1 109 ? 36.145 -18.352 -22.284 1.00 74.81 109 ARG A O 1
ATOM 884 N N . LEU A 1 110 ? 36.325 -20.210 -21.029 1.00 75.94 110 LEU A N 1
ATOM 885 C CA . LEU A 1 110 ? 36.057 -19.560 -19.743 1.00 75.94 110 LEU A CA 1
ATOM 886 C C . LEU A 1 110 ? 37.281 -18.809 -19.206 1.00 75.94 110 LEU A C 1
ATOM 888 O O . LEU A 1 110 ? 37.117 -17.836 -18.469 1.00 75.94 110 LEU A O 1
ATOM 892 N N . ARG A 1 111 ? 38.501 -19.240 -19.541 1.00 82.31 111 ARG A N 1
ATOM 893 C CA . ARG A 1 111 ? 39.728 -18.484 -19.245 1.00 82.31 111 ARG A CA 1
ATOM 894 C C . ARG A 1 111 ? 39.809 -17.234 -20.112 1.00 82.31 111 ARG A C 1
ATOM 896 O O . ARG A 1 111 ? 39.898 -16.158 -19.541 1.00 82.31 111 ARG A O 1
ATOM 903 N N . ASP A 1 112 ? 39.591 -17.344 -21.420 1.00 87.25 112 ASP A N 1
ATOM 904 C CA . ASP A 1 112 ? 39.531 -16.193 -22.334 1.00 87.25 112 ASP A CA 1
ATOM 905 C C . ASP A 1 112 ? 38.481 -15.149 -21.909 1.00 87.25 112 ASP A C 1
ATOM 907 O O . ASP A 1 112 ? 38.720 -13.942 -21.969 1.00 87.25 112 ASP A O 1
ATOM 911 N N . GLN A 1 113 ? 37.301 -15.588 -21.448 1.00 84.75 113 GLN A N 1
ATOM 912 C CA . GLN A 1 113 ? 36.281 -14.672 -20.920 1.00 84.75 113 GLN A CA 1
ATOM 913 C C . GLN A 1 113 ? 36.726 -13.990 -19.627 1.00 84.75 113 GLN A C 1
ATOM 915 O O . GLN A 1 113 ? 36.550 -12.779 -19.497 1.00 84.75 113 GLN A O 1
ATOM 920 N N . ARG A 1 114 ? 37.332 -14.738 -18.698 1.00 88.25 114 ARG A N 1
ATOM 921 C CA . ARG A 1 114 ? 37.862 -14.172 -17.451 1.00 88.25 114 ARG A CA 1
ATOM 922 C C . ARG A 1 114 ? 38.992 -13.184 -17.713 1.00 88.25 114 ARG A C 1
ATOM 924 O O . ARG A 1 114 ? 38.954 -12.090 -17.168 1.00 88.25 114 ARG A O 1
ATOM 931 N N . GLU A 1 115 ? 39.932 -13.518 -18.590 1.00 91.44 115 GLU A N 1
ATOM 932 C CA . GLU A 1 115 ? 41.026 -12.626 -18.987 1.00 91.44 115 GLU A CA 1
ATOM 933 C C . GLU A 1 115 ? 40.492 -11.337 -19.624 1.00 91.44 115 GLU A C 1
ATOM 935 O O . GLU A 1 115 ? 40.979 -10.241 -19.341 1.00 91.44 115 GLU A O 1
ATOM 940 N N . LYS A 1 116 ? 39.429 -11.436 -20.429 1.00 92.19 116 LYS A N 1
ATOM 941 C CA . LYS A 1 116 ? 38.762 -10.266 -21.005 1.00 92.19 116 LYS A CA 1
ATOM 942 C C . LYS A 1 116 ? 38.094 -9.388 -19.942 1.00 92.19 116 LYS A C 1
ATOM 944 O O . LYS A 1 116 ? 38.234 -8.167 -20.003 1.00 92.19 116 LYS A O 1
ATOM 949 N N . GLU A 1 117 ? 37.389 -9.984 -18.982 1.00 90.25 117 GLU A N 1
ATOM 950 C CA . GLU A 1 117 ? 36.779 -9.257 -17.860 1.00 90.25 117 GLU A CA 1
ATOM 951 C C . GLU A 1 117 ? 37.835 -8.618 -16.944 1.00 90.25 117 GLU A C 1
ATOM 953 O O . GLU A 1 117 ? 37.643 -7.506 -16.452 1.00 90.25 117 GLU A O 1
ATOM 958 N N . GLU A 1 118 ? 38.965 -9.290 -16.722 1.00 91.88 118 GLU A N 1
ATOM 959 C CA . GLU A 1 118 ? 40.095 -8.759 -15.955 1.00 91.88 118 GLU A CA 1
ATOM 960 C C . GLU A 1 118 ? 40.743 -7.564 -16.661 1.00 91.88 118 GLU A C 1
ATOM 962 O O . GLU A 1 118 ? 40.988 -6.536 -16.026 1.00 91.88 118 GLU A O 1
ATOM 967 N N . LEU A 1 119 ? 40.948 -7.643 -17.980 1.00 88.62 119 LEU A N 1
ATOM 968 C CA . LEU A 1 119 ? 41.438 -6.516 -18.778 1.00 88.62 119 LEU A CA 1
ATOM 969 C C . LEU A 1 119 ? 40.460 -5.336 -18.781 1.00 88.62 119 LEU A C 1
ATOM 971 O O . LEU A 1 119 ? 40.890 -4.185 -18.683 1.00 88.62 119 LEU A O 1
ATOM 975 N N . GLU A 1 120 ? 39.157 -5.602 -18.866 1.00 91.38 120 GLU A N 1
ATOM 976 C CA . GLU A 1 120 ? 38.120 -4.570 -18.793 1.00 91.38 120 GLU A CA 1
ATOM 977 C C . GLU A 1 120 ? 38.112 -3.878 -17.425 1.00 91.38 120 GLU A C 1
ATOM 979 O O . GLU A 1 120 ? 38.095 -2.647 -17.365 1.00 91.38 120 GLU A O 1
ATOM 984 N N . LYS A 1 121 ? 38.221 -4.639 -16.328 1.00 88.88 121 LYS A N 1
ATOM 985 C CA . LYS A 1 121 ? 38.369 -4.074 -14.978 1.00 88.88 121 LYS A CA 1
ATOM 986 C C . LYS A 1 121 ? 39.621 -3.223 -14.862 1.00 88.88 121 LYS A C 1
ATOM 988 O O . LYS A 1 121 ? 39.536 -2.103 -14.380 1.00 88.88 121 LYS A O 1
ATOM 993 N N . HIS A 1 122 ? 40.760 -3.703 -15.350 1.00 86.94 122 HIS A N 1
ATOM 994 C CA . HIS A 1 122 ? 42.019 -2.969 -15.251 1.00 86.94 122 HIS A CA 1
ATOM 995 C C . HIS A 1 122 ? 42.009 -1.675 -16.087 1.00 86.94 122 HIS A C 1
ATOM 997 O O . HIS A 1 122 ? 42.580 -0.660 -15.682 1.00 86.94 122 HIS A O 1
ATOM 1003 N N . LEU A 1 123 ? 41.337 -1.672 -17.246 1.00 86.94 123 LEU A N 1
ATOM 1004 C CA . LEU A 1 123 ? 41.089 -0.457 -18.027 1.00 86.94 123 LEU A CA 1
ATOM 1005 C C . LEU A 1 123 ? 40.134 0.497 -17.300 1.00 86.94 123 LEU A C 1
ATOM 1007 O O . LEU A 1 123 ? 40.452 1.681 -17.202 1.00 86.94 123 LEU A O 1
ATOM 1011 N N . SER A 1 124 ? 39.032 -0.014 -16.741 1.00 81.31 124 SER A N 1
ATOM 1012 C CA . SER A 1 124 ? 38.070 0.776 -15.958 1.00 81.31 124 SER A CA 1
ATOM 1013 C C . SER A 1 124 ? 38.729 1.403 -14.735 1.00 81.31 124 SER A C 1
ATOM 1015 O O . SER A 1 124 ? 38.617 2.602 -14.530 1.00 81.31 124 SER A O 1
ATOM 1017 N N . GLU A 1 125 ? 39.487 0.634 -13.955 1.00 85.50 125 GLU A N 1
ATOM 1018 C CA . GLU A 1 125 ? 40.203 1.106 -12.768 1.00 85.50 125 GLU A CA 1
ATOM 1019 C C . GLU A 1 125 ? 41.258 2.158 -13.119 1.00 85.50 125 GLU A C 1
ATOM 1021 O O . GLU A 1 125 ? 41.388 3.161 -12.418 1.00 85.50 125 GLU A O 1
ATOM 1026 N N . ARG A 1 126 ? 41.988 1.977 -14.227 1.00 87.00 126 ARG A N 1
ATOM 1027 C CA . ARG A 1 126 ? 42.947 2.972 -14.727 1.00 87.00 126 ARG A CA 1
ATOM 1028 C C . ARG A 1 126 ? 42.246 4.264 -15.153 1.00 87.00 126 ARG A C 1
ATOM 1030 O O . ARG A 1 126 ? 42.751 5.350 -14.867 1.00 87.00 126 ARG A O 1
ATOM 1037 N N . ASP A 1 127 ? 41.097 4.159 -15.812 1.00 83.00 127 ASP A N 1
ATOM 1038 C CA . ASP A 1 127 ? 40.314 5.309 -16.265 1.00 83.00 127 ASP A CA 1
ATOM 1039 C C . ASP A 1 127 ? 39.605 6.016 -15.082 1.00 83.00 127 ASP A C 1
ATOM 1041 O O . ASP A 1 127 ? 39.555 7.249 -15.028 1.00 83.00 127 ASP A O 1
ATOM 1045 N N . GLU A 1 128 ? 39.139 5.265 -14.080 1.00 83.50 128 GLU A N 1
ATOM 1046 C CA . GLU A 1 128 ? 38.583 5.756 -12.809 1.00 83.50 128 GLU A CA 1
ATOM 1047 C C . GLU A 1 128 ? 39.650 6.435 -11.941 1.00 83.50 128 GLU A C 1
ATOM 1049 O O . GLU A 1 128 ? 39.412 7.507 -11.389 1.00 83.50 128 GLU A O 1
ATOM 1054 N N . ALA A 1 129 ? 40.851 5.862 -11.846 1.00 80.56 129 ALA A N 1
ATOM 1055 C CA . ALA A 1 129 ? 41.973 6.468 -11.131 1.00 80.56 129 ALA A CA 1
ATOM 1056 C C . ALA A 1 129 ? 42.512 7.711 -11.861 1.00 80.56 129 ALA A C 1
ATOM 1058 O O . ALA A 1 129 ? 42.918 8.684 -11.221 1.00 80.56 129 ALA A O 1
ATOM 1059 N N . GLY A 1 130 ? 42.495 7.699 -13.198 1.00 79.56 130 GLY A N 1
ATOM 1060 C CA . GLY A 1 130 ? 42.900 8.826 -14.037 1.00 79.56 130 GLY A CA 1
ATOM 1061 C C . GLY A 1 130 ? 41.903 9.988 -14.033 1.00 79.56 130 GLY A C 1
ATOM 1062 O O . GLY A 1 130 ? 42.292 11.135 -14.262 1.00 79.56 130 GLY A O 1
ATOM 1063 N N . THR A 1 131 ? 40.625 9.730 -13.739 1.00 68.75 131 THR A N 1
ATOM 1064 C CA . THR A 1 131 ? 39.579 10.757 -13.712 1.00 68.75 131 THR A CA 1
ATOM 1065 C C . THR A 1 131 ? 39.034 10.959 -12.299 1.00 68.75 131 THR A C 1
ATOM 1067 O O . THR A 1 131 ? 38.274 10.167 -11.762 1.00 68.75 131 THR A O 1
ATOM 1070 N N . ARG A 1 132 ? 39.380 12.087 -11.667 1.00 68.56 132 ARG A N 1
ATOM 1071 C CA . ARG A 1 132 ? 38.889 12.440 -10.325 1.00 68.56 132 ARG A CA 1
ATOM 1072 C C . ARG A 1 132 ? 37.403 12.836 -10.375 1.00 68.56 132 ARG A C 1
ATOM 1074 O O . ARG A 1 132 ? 37.079 14.022 -10.427 1.00 68.56 132 ARG A O 1
ATOM 1081 N N . LYS A 1 133 ? 36.492 11.859 -10.388 1.00 67.38 133 LYS A N 1
ATOM 1082 C CA . LYS A 1 133 ? 35.035 12.072 -10.430 1.00 67.38 133 LYS A CA 1
ATOM 1083 C C . LYS A 1 133 ? 34.502 12.562 -9.077 1.00 67.38 133 LYS A C 1
ATOM 1085 O O . LYS A 1 133 ? 33.990 11.793 -8.276 1.00 67.38 133 LYS A O 1
ATOM 1090 N N . PHE A 1 134 ? 34.630 13.861 -8.807 1.00 57.44 134 PHE A N 1
ATOM 1091 C CA . PHE A 1 134 ? 34.039 14.485 -7.611 1.00 57.44 134 PHE A CA 1
ATOM 1092 C C . PHE A 1 134 ? 32.508 14.622 -7.684 1.00 57.44 134 PHE A C 1
ATOM 1094 O O . PHE A 1 134 ? 31.875 14.849 -6.659 1.00 57.44 134 PHE A O 1
ATOM 1101 N N . THR A 1 135 ? 31.919 14.493 -8.874 1.00 60.06 135 THR A N 1
ATOM 1102 C CA . THR A 1 135 ? 30.480 14.685 -9.124 1.00 60.06 135 THR A CA 1
ATOM 1103 C C . THR A 1 135 ? 29.690 13.385 -9.231 1.00 60.06 135 THR A C 1
ATOM 1105 O O . THR A 1 135 ? 28.464 13.416 -9.156 1.00 60.06 135 THR A O 1
ATOM 1108 N N . ASP A 1 136 ? 30.367 12.246 -9.395 1.00 60.00 136 ASP A N 1
ATOM 1109 C CA . ASP A 1 136 ? 29.701 10.964 -9.608 1.00 60.00 136 ASP A CA 1
ATOM 1110 C C . ASP A 1 136 ? 29.550 10.271 -8.253 1.00 60.00 136 ASP A C 1
ATOM 1112 O O . ASP A 1 136 ? 30.403 9.507 -7.796 1.00 60.00 136 ASP A O 1
ATOM 1116 N N . HIS A 1 137 ? 28.451 10.577 -7.565 1.00 67.12 137 HIS A N 1
ATOM 1117 C CA . HIS A 1 137 ? 28.051 9.813 -6.393 1.00 67.12 137 HIS A CA 1
ATOM 1118 C C . HIS A 1 137 ? 27.816 8.359 -6.822 1.00 67.12 137 HIS A C 1
ATOM 1120 O O . HIS A 1 137 ? 26.995 8.084 -7.699 1.00 67.12 137 HIS A O 1
ATOM 1126 N N . LYS A 1 138 ? 28.551 7.409 -6.224 1.00 65.25 138 LYS A N 1
ATOM 1127 C CA . LYS A 1 138 ? 28.306 5.979 -6.443 1.00 65.25 138 LYS A CA 1
ATOM 1128 C C . LYS A 1 138 ? 26.858 5.704 -6.038 1.00 65.25 138 LYS A C 1
ATOM 1130 O O . LYS A 1 138 ? 26.553 5.779 -4.852 1.00 65.25 138 LYS A O 1
ATOM 1135 N N . LEU A 1 139 ? 26.001 5.399 -7.020 1.00 62.34 139 LEU A N 1
ATOM 1136 C CA . LEU A 1 139 ? 24.602 5.036 -6.783 1.00 62.34 139 LEU A CA 1
ATOM 1137 C C . LEU A 1 139 ? 24.529 4.027 -5.638 1.00 62.34 139 LEU A C 1
ATOM 1139 O O . LEU A 1 139 ? 25.292 3.049 -5.600 1.00 62.34 139 LEU A O 1
ATOM 1143 N N . THR A 1 140 ? 23.627 4.292 -4.705 1.00 74.81 140 THR A N 1
ATOM 1144 C CA . THR A 1 140 ? 23.389 3.451 -3.538 1.00 74.81 140 THR A CA 1
ATOM 1145 C C . THR A 1 140 ? 23.074 2.031 -4.015 1.00 74.81 140 THR A C 1
ATOM 1147 O O . THR A 1 140 ? 22.502 1.850 -5.090 1.00 74.81 140 THR A O 1
ATOM 1150 N N . GLN A 1 141 ? 23.421 0.997 -3.241 1.00 67.44 141 GLN A N 1
ATOM 1151 C CA . GLN A 1 141 ? 23.167 -0.403 -3.631 1.00 67.44 141 GLN A CA 1
ATOM 1152 C C . GLN A 1 141 ? 21.710 -0.628 -4.088 1.00 67.44 141 GLN A C 1
ATOM 1154 O O . GLN A 1 141 ? 21.479 -1.282 -5.103 1.00 67.44 141 GLN A O 1
ATOM 1159 N N . LYS A 1 142 ? 20.754 0.029 -3.414 1.00 71.44 142 LYS A N 1
ATOM 1160 C CA . LYS A 1 142 ? 19.329 0.050 -3.780 1.00 71.44 142 LYS A CA 1
ATOM 1161 C C . LYS A 1 142 ? 19.056 0.666 -5.160 1.00 71.44 142 LYS A C 1
ATOM 1163 O O . LYS A 1 142 ? 18.285 0.110 -5.930 1.00 71.44 142 LYS A O 1
ATOM 1168 N N . GLU A 1 143 ? 19.706 1.776 -5.499 1.00 73.94 143 GLU A N 1
ATOM 1169 C CA . GLU A 1 143 ? 19.524 2.466 -6.785 1.00 73.94 143 GLU A CA 1
ATOM 1170 C C . GLU A 1 143 ? 20.128 1.669 -7.947 1.00 73.94 143 GLU A C 1
ATOM 1172 O O . GLU A 1 143 ? 19.561 1.628 -9.038 1.00 73.94 143 GLU A O 1
ATOM 1177 N N . LYS A 1 144 ? 21.255 0.983 -7.715 1.00 76.19 144 LYS A N 1
ATOM 1178 C CA . LYS A 1 144 ? 21.857 0.078 -8.706 1.00 76.19 144 LYS A CA 1
ATOM 1179 C C . LYS A 1 144 ? 20.962 -1.127 -8.981 1.00 76.19 144 LYS A C 1
ATOM 1181 O O . LYS A 1 144 ? 20.745 -1.476 -10.139 1.00 76.19 144 LYS A O 1
ATOM 1186 N N . GLU A 1 145 ? 20.416 -1.741 -7.935 1.00 72.31 145 GLU A N 1
ATOM 1187 C CA . GLU A 1 145 ? 19.491 -2.868 -8.073 1.00 72.31 145 GLU A CA 1
ATOM 1188 C C . GLU A 1 145 ? 18.189 -2.447 -8.773 1.00 72.31 145 GLU A C 1
ATOM 1190 O O . GLU A 1 145 ? 17.685 -3.153 -9.651 1.00 72.31 145 GLU A O 1
ATOM 1195 N N . GLU A 1 146 ? 17.683 -1.249 -8.471 1.00 73.38 146 GLU A N 1
ATOM 1196 C CA . GLU A 1 146 ? 16.533 -0.671 -9.161 1.00 73.38 146 GLU A CA 1
ATOM 1197 C C . GLU A 1 146 ? 16.830 -0.381 -10.644 1.00 73.38 146 GLU A C 1
ATOM 1199 O O . GLU A 1 146 ? 16.005 -0.691 -11.507 1.00 73.38 146 GLU A O 1
ATOM 1204 N N . ALA A 1 147 ? 18.020 0.128 -10.979 1.00 77.62 147 ALA A N 1
ATOM 1205 C CA . ALA A 1 147 ? 18.448 0.343 -12.364 1.00 77.62 147 ALA A CA 1
ATOM 1206 C C . ALA A 1 147 ? 18.577 -0.977 -13.150 1.00 77.62 147 ALA A C 1
ATOM 1208 O O . ALA A 1 147 ? 18.179 -1.062 -14.318 1.00 77.62 147 ALA A O 1
ATOM 1209 N N . ILE A 1 148 ? 19.057 -2.043 -12.504 1.00 76.94 148 ILE A N 1
ATOM 1210 C CA . ILE A 1 148 ? 19.106 -3.391 -13.087 1.00 76.94 148 ILE A CA 1
ATOM 1211 C C . ILE A 1 148 ? 17.686 -3.942 -13.281 1.00 76.94 148 ILE A C 1
ATOM 1213 O O . ILE A 1 148 ? 17.372 -4.469 -14.348 1.00 76.94 148 ILE A O 1
ATOM 1217 N N . ARG A 1 149 ? 16.780 -3.761 -12.310 1.00 72.19 149 ARG A N 1
ATOM 1218 C CA . ARG A 1 149 ? 15.362 -4.129 -12.473 1.00 72.19 149 ARG A CA 1
ATOM 1219 C C . ARG A 1 149 ? 14.706 -3.387 -13.630 1.00 72.19 149 ARG A C 1
ATOM 1221 O O . ARG A 1 149 ? 14.032 -4.021 -14.441 1.00 72.19 149 ARG A O 1
ATOM 1228 N N . ARG A 1 150 ? 14.915 -2.073 -13.738 1.00 69.81 150 ARG A N 1
ATOM 1229 C CA . ARG A 1 150 ? 14.365 -1.254 -14.829 1.00 69.81 150 ARG A CA 1
ATOM 1230 C C . ARG A 1 150 ? 14.930 -1.668 -16.187 1.00 69.81 150 ARG A C 1
ATOM 1232 O O . ARG A 1 150 ? 14.157 -1.821 -17.129 1.00 69.81 150 ARG A O 1
ATOM 1239 N N . SER A 1 151 ? 16.236 -1.915 -16.294 1.00 72.12 151 SER A N 1
ATOM 1240 C CA . SER A 1 151 ? 16.855 -2.350 -17.556 1.00 72.12 151 SER A CA 1
ATOM 1241 C C . SER A 1 151 ? 16.410 -3.756 -17.976 1.00 72.12 151 SER A C 1
ATOM 1243 O O . SER A 1 151 ? 16.134 -3.983 -19.154 1.00 72.12 151 SER A O 1
ATOM 1245 N N . ASN A 1 152 ? 16.232 -4.679 -17.027 1.00 68.75 152 ASN A N 1
ATOM 1246 C CA . ASN A 1 152 ? 15.680 -6.010 -17.294 1.00 68.75 152 ASN A CA 1
ATOM 1247 C C . ASN A 1 152 ? 14.198 -5.965 -17.694 1.00 68.75 152 ASN A C 1
ATOM 1249 O O . ASN A 1 152 ? 13.786 -6.702 -18.590 1.00 68.75 152 ASN A O 1
ATOM 1253 N N . ALA A 1 153 ? 13.401 -5.089 -17.077 1.00 62.91 153 ALA A N 1
ATOM 1254 C CA . ALA A 1 153 ? 12.007 -4.872 -17.462 1.00 62.91 153 ALA A CA 1
ATOM 1255 C C . ALA A 1 153 ? 11.888 -4.266 -18.872 1.00 62.91 153 ALA A C 1
ATOM 1257 O O . ALA A 1 153 ? 11.049 -4.703 -19.660 1.00 62.91 153 ALA A O 1
ATOM 1258 N N . LEU A 1 154 ? 12.769 -3.318 -19.216 1.00 64.38 154 LEU A N 1
ATOM 1259 C CA . LEU A 1 154 ? 12.824 -2.699 -20.541 1.00 64.38 154 LEU A CA 1
ATOM 1260 C C . LEU A 1 154 ? 13.244 -3.706 -21.622 1.00 64.38 154 LEU A C 1
ATOM 1262 O O . LEU A 1 154 ? 12.623 -3.757 -22.680 1.00 64.38 154 LEU A O 1
ATOM 1266 N N . LYS A 1 155 ? 14.240 -4.558 -21.337 1.00 65.12 155 LYS A N 1
ATOM 1267 C CA . LYS A 1 155 ? 14.690 -5.624 -22.249 1.00 65.12 155 LYS A CA 1
ATOM 1268 C C . LYS A 1 155 ? 13.608 -6.662 -22.545 1.00 65.12 155 LYS A C 1
ATOM 1270 O O . LYS A 1 155 ? 13.576 -7.190 -23.650 1.00 65.12 155 LYS A O 1
ATOM 1275 N N . LYS A 1 156 ? 12.738 -6.974 -21.579 1.00 64.25 156 LYS A N 1
ATOM 1276 C CA . LYS A 1 156 ? 11.680 -7.979 -21.768 1.00 64.25 156 LYS A CA 1
ATOM 1277 C C . LYS A 1 156 ? 10.414 -7.432 -22.437 1.00 64.25 156 LYS A C 1
ATOM 1279 O O . LYS A 1 156 ? 9.571 -8.231 -22.823 1.00 64.25 156 LYS A O 1
ATOM 1284 N N . GLY A 1 157 ? 10.252 -6.109 -22.577 1.00 64.19 157 GLY A N 1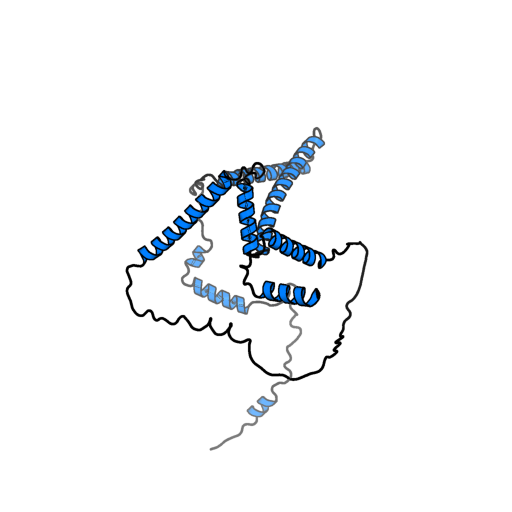
ATOM 1285 C CA . GLY A 1 157 ? 9.026 -5.515 -23.141 1.00 64.19 157 GLY A CA 1
ATOM 1286 C C . GLY A 1 157 ? 7.754 -5.887 -22.362 1.00 64.19 157 GLY A C 1
ATOM 1287 O O . GLY A 1 157 ? 6.641 -5.788 -22.875 1.00 64.19 157 GLY A O 1
ATOM 1288 N N . ASP A 1 158 ? 7.913 -6.332 -21.115 1.00 74.12 158 ASP A N 1
ATOM 1289 C CA . ASP A 1 158 ? 6.904 -7.091 -20.381 1.00 74.12 158 ASP A CA 1
ATOM 1290 C C . ASP A 1 158 ? 6.082 -6.158 -19.483 1.00 74.12 158 ASP A C 1
ATOM 1292 O O . ASP A 1 158 ? 6.002 -6.287 -18.259 1.00 74.12 158 ASP A O 1
ATOM 1296 N N . VAL A 1 159 ? 5.458 -5.165 -20.121 1.00 80.81 159 VAL A N 1
ATOM 1297 C CA . VAL A 1 159 ? 4.554 -4.194 -19.490 1.00 80.81 159 VAL A CA 1
ATOM 1298 C C . VAL A 1 159 ? 3.558 -4.843 -18.508 1.00 80.81 159 VAL A C 1
ATOM 1300 O O . VAL A 1 159 ? 3.370 -4.289 -17.419 1.00 80.81 159 VAL A O 1
ATOM 1303 N N . PRO A 1 160 ? 2.914 -6.001 -18.794 1.00 86.81 160 PRO A N 1
ATOM 1304 C CA . PRO A 1 160 ? 2.024 -6.629 -17.816 1.00 86.81 160 PRO A CA 1
ATOM 1305 C C . PRO A 1 160 ? 2.741 -7.084 -16.537 1.00 86.81 160 PRO A C 1
ATOM 1307 O O . PRO A 1 160 ? 2.157 -6.974 -15.457 1.00 86.81 160 PRO A O 1
ATOM 1310 N N . ALA A 1 161 ? 3.985 -7.561 -16.618 1.00 85.38 161 ALA A N 1
ATOM 1311 C CA . ALA A 1 161 ? 4.764 -7.945 -15.442 1.00 85.38 161 ALA A CA 1
ATOM 1312 C C . ALA A 1 161 ? 5.133 -6.715 -14.596 1.00 85.38 161 ALA A C 1
ATOM 1314 O O . ALA A 1 161 ? 4.937 -6.726 -13.379 1.00 85.38 161 ALA A O 1
ATOM 1315 N N . SER A 1 162 ? 5.546 -5.615 -15.233 1.00 83.81 162 SER A N 1
ATOM 1316 C CA . SER A 1 162 ? 5.813 -4.345 -14.542 1.00 83.81 162 SER A CA 1
ATOM 1317 C C . SER A 1 162 ? 4.567 -3.771 -13.862 1.00 83.81 162 SER A C 1
ATOM 1319 O O . SER A 1 162 ? 4.655 -3.301 -12.730 1.00 83.81 162 SER A O 1
ATOM 1321 N N . ARG A 1 163 ? 3.381 -3.866 -14.486 1.00 90.31 163 ARG A N 1
ATOM 1322 C CA . ARG A 1 163 ? 2.115 -3.470 -13.840 1.00 90.31 163 ARG A CA 1
ATOM 1323 C C . ARG A 1 163 ? 1.812 -4.319 -12.610 1.00 90.31 163 ARG A C 1
ATOM 1325 O O . ARG A 1 163 ? 1.359 -3.777 -11.608 1.00 90.31 163 ARG A O 1
ATOM 1332 N N . LYS A 1 164 ? 2.051 -5.635 -12.667 1.00 91.88 164 LYS A N 1
ATOM 1333 C CA . LYS A 1 164 ? 1.857 -6.525 -11.510 1.00 91.88 164 LYS A CA 1
ATOM 1334 C C . LYS A 1 164 ? 2.779 -6.132 -10.356 1.00 91.88 164 LYS A C 1
ATOM 1336 O O . LYS A 1 164 ? 2.286 -5.979 -9.243 1.00 91.88 164 LYS A O 1
ATOM 1341 N N . ALA A 1 165 ? 4.064 -5.906 -10.631 1.00 88.94 165 ALA A N 1
ATOM 1342 C CA . ALA A 1 165 ? 5.030 -5.463 -9.626 1.00 88.94 165 ALA A CA 1
ATOM 1343 C C . ALA A 1 165 ? 4.648 -4.095 -9.032 1.00 88.94 165 ALA A C 1
ATOM 1345 O O . ALA A 1 165 ? 4.529 -3.959 -7.818 1.00 88.94 165 ALA A O 1
ATOM 1346 N N . SER A 1 166 ? 4.329 -3.115 -9.883 1.00 93.00 166 SER A N 1
ATOM 1347 C CA . SER A 1 166 ? 3.868 -1.789 -9.450 1.00 93.00 166 SER A CA 1
ATOM 1348 C C . SER A 1 166 ? 2.602 -1.868 -8.589 1.00 93.00 166 SER A C 1
ATOM 1350 O O . SER A 1 166 ? 2.506 -1.218 -7.550 1.00 93.00 166 SER A O 1
ATOM 1352 N N . LYS A 1 167 ? 1.641 -2.720 -8.965 1.00 94.12 167 LYS A N 1
ATOM 1353 C CA . LYS A 1 167 ? 0.415 -2.940 -8.192 1.00 94.12 167 LYS A CA 1
ATOM 1354 C C . LYS A 1 167 ? 0.712 -3.557 -6.822 1.00 94.12 167 LYS A C 1
ATOM 1356 O O . LYS A 1 167 ? 0.102 -3.153 -5.838 1.00 94.12 167 LYS A O 1
ATOM 1361 N N . GLN A 1 168 ? 1.632 -4.518 -6.746 1.00 92.62 168 GLN A N 1
ATOM 1362 C CA . GLN A 1 168 ? 2.068 -5.105 -5.475 1.00 92.62 168 GLN A CA 1
ATOM 1363 C C . GLN A 1 168 ? 2.713 -4.054 -4.564 1.00 92.62 168 GLN A C 1
ATOM 1365 O O . GLN A 1 168 ? 2.368 -3.984 -3.388 1.00 92.62 168 GLN A O 1
ATOM 1370 N N . GLU A 1 169 ? 3.588 -3.205 -5.102 1.00 92.19 169 GLU A N 1
ATOM 1371 C CA . GLU A 1 169 ? 4.194 -2.103 -4.345 1.00 92.19 169 GLU A CA 1
ATOM 1372 C C . GLU A 1 169 ? 3.156 -1.082 -3.871 1.00 92.19 169 GLU A C 1
ATOM 1374 O O . GLU A 1 169 ? 3.183 -0.667 -2.713 1.00 92.19 169 GLU A O 1
ATOM 1379 N N . TYR A 1 170 ? 2.200 -0.713 -4.731 1.00 95.44 170 TYR A N 1
ATOM 1380 C CA . TYR A 1 170 ? 1.085 0.151 -4.346 1.00 95.44 170 TYR A CA 1
ATOM 1381 C C . TYR A 1 170 ? 0.269 -0.463 -3.209 1.00 95.44 170 TYR A C 1
ATOM 1383 O O . TYR A 1 170 ? -0.079 0.244 -2.268 1.00 95.44 170 TYR A O 1
ATOM 1391 N N . TYR A 1 171 ? -0.022 -1.767 -3.262 1.00 95.50 171 TYR A N 1
ATOM 1392 C CA . TYR A 1 171 ? -0.766 -2.425 -2.192 1.00 95.50 171 TYR A CA 1
ATOM 1393 C C . TYR A 1 171 ? -0.033 -2.378 -0.858 1.00 95.50 171 TYR A C 1
ATOM 1395 O O . TYR A 1 171 ? -0.691 -2.114 0.139 1.00 95.50 171 TYR A O 1
ATOM 1403 N N . LYS A 1 172 ? 1.293 -2.560 -0.827 1.00 91.94 172 LYS A N 1
ATOM 1404 C CA . LYS A 1 172 ? 2.079 -2.418 0.413 1.00 91.94 172 LYS A CA 1
ATOM 1405 C C . LYS A 1 172 ? 1.902 -1.023 1.019 1.00 91.94 172 LYS A C 1
ATOM 1407 O O . LYS A 1 172 ? 1.379 -0.901 2.121 1.00 91.94 172 LYS A O 1
ATOM 1412 N N . LYS A 1 173 ? 2.159 0.021 0.224 1.00 95.06 173 LYS A N 1
ATOM 1413 C CA . LYS A 1 173 ? 1.972 1.425 0.637 1.00 95.06 173 LYS A CA 1
ATOM 1414 C C . LYS A 1 173 ? 0.530 1.733 1.045 1.00 95.06 173 LYS A C 1
ATOM 1416 O O . LYS A 1 173 ? 0.274 2.515 1.955 1.00 95.06 173 LYS A O 1
ATOM 1421 N N . ARG A 1 174 ? -0.449 1.154 0.342 1.00 96.25 174 ARG A N 1
ATOM 1422 C CA . ARG A 1 174 ? -1.871 1.379 0.620 1.00 96.25 174 ARG A CA 1
ATOM 1423 C C . ARG A 1 174 ? -2.313 0.690 1.905 1.00 96.25 174 ARG A C 1
ATOM 1425 O O . ARG A 1 174 ? -3.161 1.247 2.595 1.00 96.25 174 ARG A O 1
ATOM 1432 N N . VAL A 1 175 ? -1.763 -0.486 2.199 1.00 93.50 175 VAL A N 1
ATOM 1433 C CA . VAL A 1 175 ? -1.983 -1.205 3.457 1.00 93.50 175 VAL A CA 1
ATOM 1434 C C . VAL A 1 175 ? -1.391 -0.409 4.612 1.00 93.50 175 VAL A C 1
ATOM 1436 O O . VAL A 1 175 ? -2.135 -0.111 5.536 1.00 93.50 175 VAL A O 1
ATOM 1439 N N . GLU A 1 176 ? -0.132 0.022 4.515 1.00 93.69 176 GLU A N 1
ATOM 1440 C CA . GLU A 1 176 ? 0.523 0.878 5.520 1.00 93.69 176 GLU A CA 1
ATOM 1441 C C . GLU A 1 176 ? -0.317 2.126 5.815 1.00 93.69 176 GLU A C 1
ATOM 1443 O O . GLU A 1 176 ? -0.743 2.342 6.947 1.00 93.69 176 GLU A O 1
ATOM 1448 N N . LYS A 1 177 ? -0.705 2.869 4.770 1.00 96.56 177 LYS A N 1
ATOM 1449 C CA . LYS A 1 177 ? -1.580 4.039 4.918 1.00 96.56 177 LYS A CA 1
ATOM 1450 C C . LYS A 1 177 ? -2.917 3.698 5.590 1.00 96.56 177 LYS A C 1
ATOM 1452 O O . LYS A 1 177 ? -3.439 4.502 6.352 1.00 96.56 177 LYS A O 1
ATOM 1457 N N . LYS A 1 178 ? -3.507 2.529 5.312 1.00 96.00 178 LYS A N 1
ATOM 1458 C CA . LYS A 1 178 ? -4.764 2.119 5.958 1.00 96.00 178 LYS A CA 1
ATOM 1459 C C . LYS A 1 178 ? -4.597 1.707 7.415 1.00 96.00 178 LYS A C 1
ATOM 1461 O O . LYS A 1 178 ? -5.524 1.934 8.185 1.00 96.00 178 LYS A O 1
ATOM 1466 N N . VAL A 1 179 ? -3.452 1.148 7.792 1.00 96.06 179 VAL A N 1
ATOM 1467 C CA . VAL A 1 179 ? -3.111 0.884 9.196 1.00 96.06 179 VAL A CA 1
ATOM 1468 C C . VAL A 1 179 ? -2.969 2.195 9.959 1.00 96.06 179 VAL A C 1
ATOM 1470 O O . VAL A 1 179 ? -3.536 2.330 11.039 1.00 96.06 179 VAL A O 1
ATOM 1473 N N . GLU A 1 180 ? -2.279 3.177 9.380 1.00 96.00 180 GLU A N 1
ATOM 1474 C CA . GLU A 1 180 ? -2.130 4.511 9.972 1.00 96.00 180 GLU A CA 1
ATOM 1475 C C . GLU A 1 180 ? -3.473 5.235 10.115 1.00 96.00 180 GLU A C 1
ATOM 1477 O O . GLU A 1 180 ? -3.761 5.781 11.177 1.00 96.00 180 GLU A O 1
ATOM 1482 N N . GLU A 1 181 ? -4.322 5.197 9.080 1.00 96.94 181 GLU A N 1
ATOM 1483 C CA . GLU A 1 181 ? -5.686 5.737 9.151 1.00 96.94 181 GLU A CA 1
ATOM 1484 C C . GLU A 1 181 ? -6.491 5.053 10.279 1.00 96.94 181 GLU A C 1
ATOM 1486 O O . GLU A 1 181 ? -7.123 5.742 11.074 1.00 96.94 181 GLU A O 1
ATOM 1491 N N . LEU A 1 182 ? -6.412 3.720 10.418 1.00 97.06 182 LEU A N 1
ATOM 1492 C CA . LEU A 1 182 ? -7.085 2.976 11.494 1.00 97.06 182 LEU A CA 1
ATOM 1493 C C . LEU A 1 182 ? -6.549 3.348 12.887 1.00 97.06 182 LEU A C 1
ATOM 1495 O O . LEU A 1 182 ? -7.323 3.454 13.837 1.00 97.06 182 LEU A O 1
ATOM 1499 N N . ARG A 1 183 ? -5.233 3.555 13.015 1.00 96.94 183 ARG A N 1
ATOM 1500 C CA . ARG A 1 183 ? -4.597 4.029 14.251 1.00 96.94 183 ARG A CA 1
ATOM 1501 C C . ARG A 1 183 ? -5.121 5.411 14.637 1.00 96.94 183 ARG A C 1
ATOM 1503 O O . ARG A 1 183 ? -5.503 5.600 15.787 1.00 96.94 183 ARG A O 1
ATOM 1510 N N . GLY A 1 184 ? -5.182 6.332 13.675 1.00 97.75 184 GLY A N 1
ATOM 1511 C CA . GLY A 1 184 ? -5.740 7.670 13.870 1.00 97.75 184 GLY A CA 1
ATOM 1512 C C . GLY A 1 184 ? -7.206 7.628 14.299 1.00 97.75 184 GLY A C 1
ATOM 1513 O O . GLY A 1 184 ? -7.556 8.247 15.292 1.00 97.75 184 GLY A O 1
ATOM 1514 N N . GLU A 1 185 ? -8.040 6.814 13.643 1.00 96.56 185 GLU A N 1
ATOM 1515 C CA . GLU A 1 185 ? -9.446 6.639 14.042 1.00 96.56 185 GLU A CA 1
ATOM 1516 C C . GLU A 1 185 ? -9.594 6.165 15.498 1.00 96.56 185 GLU A C 1
ATOM 1518 O O . GLU A 1 185 ? -10.480 6.631 16.211 1.00 96.56 185 GLU A O 1
ATOM 1523 N N . ILE A 1 186 ? -8.734 5.245 15.955 1.00 96.50 186 ILE A N 1
ATOM 1524 C CA . ILE A 1 186 ? -8.749 4.771 17.347 1.00 96.50 186 ILE A CA 1
ATOM 1525 C C . ILE A 1 186 ? -8.350 5.896 18.310 1.00 96.50 186 ILE A C 1
ATOM 1527 O O . ILE A 1 186 ? -8.994 6.057 19.347 1.00 96.50 186 ILE A O 1
ATOM 1531 N N . GLU A 1 187 ? -7.294 6.649 17.993 1.00 96.94 187 GLU A N 1
ATOM 1532 C CA . GLU A 1 187 ? -6.807 7.764 18.818 1.00 96.94 187 GLU A CA 1
ATOM 1533 C C . GLU A 1 187 ? -7.847 8.891 18.901 1.00 96.94 187 GLU A C 1
ATOM 1535 O O . GLU A 1 187 ? -8.151 9.370 19.995 1.00 96.94 187 GLU A O 1
ATOM 1540 N N . ASP A 1 188 ? -8.461 9.243 17.772 1.00 96.69 188 ASP A N 1
ATOM 1541 C CA . ASP A 1 188 ? -9.504 10.261 17.678 1.00 96.69 188 ASP A CA 1
ATOM 1542 C C . ASP A 1 188 ? -10.750 9.863 18.473 1.00 96.69 188 ASP A C 1
ATOM 1544 O O . ASP A 1 188 ? -11.279 10.677 19.225 1.00 96.69 188 ASP A O 1
ATOM 1548 N N . GLU A 1 189 ? -11.214 8.612 18.370 1.00 93.81 189 GLU A N 1
ATOM 1549 C CA . GLU A 1 189 ? -12.342 8.124 19.173 1.00 93.81 189 GLU A CA 1
ATOM 1550 C C . GLU A 1 189 ? -12.030 8.157 20.674 1.00 93.81 189 GLU A C 1
ATOM 1552 O O . GLU A 1 189 ? -12.887 8.512 21.485 1.00 93.81 189 GLU A O 1
ATOM 1557 N N . GLN A 1 190 ? -10.803 7.804 21.065 1.00 92.75 190 GLN A N 1
ATOM 1558 C CA . GLN A 1 190 ? -10.391 7.865 22.466 1.00 92.75 190 GLN A CA 1
ATOM 1559 C C . GLN A 1 190 ? -10.343 9.299 22.988 1.00 92.75 190 GLN A C 1
ATOM 1561 O O . GLN A 1 190 ? -10.793 9.536 24.107 1.00 92.75 190 GLN A O 1
ATOM 1566 N N . TYR A 1 191 ? -9.828 10.231 22.188 1.00 95.44 191 TYR A N 1
ATOM 1567 C CA . TYR A 1 191 ? -9.712 11.638 22.552 1.00 95.44 191 TYR A CA 1
ATOM 1568 C C . TYR A 1 191 ? -11.073 12.349 22.553 1.00 95.44 191 TYR A C 1
ATOM 1570 O O . TYR A 1 191 ? -11.431 13.020 23.519 1.00 95.44 191 TYR A O 1
ATOM 1578 N N . LEU A 1 192 ? -11.872 12.173 21.497 1.00 95.00 192 LEU A N 1
ATOM 1579 C CA . LEU A 1 192 ? -13.153 12.859 21.317 1.00 95.00 192 LEU A CA 1
ATOM 1580 C C . LEU A 1 192 ? -14.197 12.434 22.357 1.00 95.00 192 LEU A C 1
ATOM 1582 O O . LEU A 1 192 ? -15.015 13.252 22.778 1.00 95.00 192 LEU A O 1
ATOM 1586 N N . PHE A 1 193 ? -14.176 11.163 22.768 1.00 93.12 193 PHE A N 1
ATOM 1587 C CA . PHE A 1 193 ? -15.127 10.607 23.733 1.00 93.12 193 PHE A CA 1
ATOM 1588 C C . PHE A 1 193 ? -14.541 10.430 25.138 1.00 93.12 193 PHE A C 1
ATOM 1590 O O . PHE A 1 193 ? -15.151 9.760 25.980 1.00 93.12 193 PHE A O 1
ATOM 1597 N N . GLU A 1 194 ? -13.392 11.042 25.432 1.00 92.25 194 GLU A N 1
ATOM 1598 C CA . GLU A 1 194 ? -12.830 11.033 26.777 1.00 92.25 194 GLU A CA 1
ATOM 1599 C C . GLU A 1 194 ? -13.824 11.669 27.771 1.00 92.25 194 GLU A C 1
ATOM 1601 O O . GLU A 1 194 ? -14.259 12.810 27.627 1.00 92.25 194 GLU A O 1
ATOM 1606 N N . GLY A 1 195 ? -14.250 10.900 28.778 1.00 87.88 195 GLY A N 1
ATOM 1607 C CA . GLY A 1 195 ? -15.221 11.345 29.787 1.00 87.88 195 GLY A CA 1
ATOM 1608 C C . GLY A 1 195 ? -16.701 11.171 29.415 1.00 87.88 195 GLY A C 1
ATOM 1609 O O . GLY A 1 195 ? -17.564 11.350 30.280 1.00 87.88 195 GLY A O 1
ATOM 1610 N N . VAL A 1 196 ? -17.024 10.748 28.188 1.00 93.81 196 VAL A N 1
ATOM 1611 C CA . VAL A 1 196 ? -18.401 10.432 27.771 1.00 93.81 196 VAL A CA 1
ATOM 1612 C C . VAL A 1 196 ? -18.679 8.935 27.944 1.00 93.81 196 VAL A C 1
ATOM 1614 O O . VAL A 1 196 ? -17.847 8.071 27.665 1.00 93.81 196 VAL A O 1
ATOM 1617 N N . LYS A 1 197 ? -19.881 8.582 28.416 1.00 90.12 197 LYS A N 1
ATOM 1618 C CA . LYS A 1 197 ? -20.304 7.177 28.504 1.00 90.12 197 LYS A CA 1
ATOM 1619 C C . LYS A 1 197 ? -20.634 6.651 27.107 1.00 90.12 197 LYS A C 1
ATOM 1621 O O . LYS A 1 197 ? -21.756 6.821 26.647 1.00 90.12 197 LYS A O 1
ATOM 1626 N N . LEU A 1 198 ? -19.675 5.969 26.482 1.00 91.06 198 LEU A N 1
ATOM 1627 C CA . LEU A 1 198 ? -19.895 5.257 25.220 1.00 91.06 198 LEU A CA 1
ATOM 1628 C C . LEU A 1 198 ? -21.007 4.208 25.361 1.00 91.06 198 LEU A C 1
ATOM 1630 O O . LEU A 1 198 ? -21.053 3.446 26.344 1.00 91.06 198 LEU A O 1
ATOM 1634 N N . THR A 1 199 ? -21.866 4.147 24.349 1.00 95.00 199 THR A N 1
ATOM 1635 C CA . THR A 1 199 ? -22.883 3.109 24.189 1.00 95.00 199 THR A CA 1
ATOM 1636 C C . THR A 1 199 ? -22.224 1.744 23.991 1.00 95.00 199 THR A C 1
ATOM 1638 O O . THR A 1 199 ? -21.040 1.619 23.668 1.00 95.00 199 THR A O 1
ATOM 1641 N N . GLU A 1 200 ? -22.971 0.661 2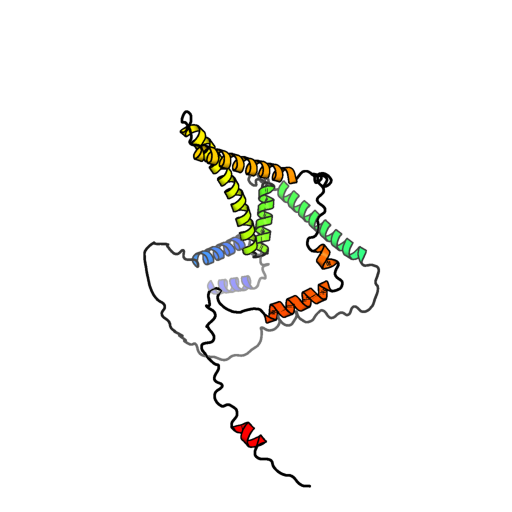4.209 1.00 95.12 200 GLU A N 1
ATOM 1642 C CA . GLU A 1 200 ? -22.392 -0.673 24.034 1.00 95.12 200 GLU A CA 1
ATOM 1643 C C . GLU A 1 200 ? -21.994 -0.975 22.586 1.00 95.12 200 GLU A C 1
ATOM 1645 O O . GLU A 1 200 ? -21.092 -1.785 22.370 1.00 95.12 200 GLU A O 1
ATOM 1650 N N . VAL A 1 201 ? -22.677 -0.365 21.613 1.00 95.69 201 VAL A N 1
ATOM 1651 C CA . VAL A 1 201 ? -22.377 -0.519 20.184 1.00 95.69 201 VAL A CA 1
ATOM 1652 C C . VAL A 1 201 ? -21.026 0.121 19.888 1.00 95.69 201 VAL A C 1
ATOM 1654 O O . VAL A 1 201 ? -20.110 -0.584 19.484 1.00 95.69 201 VAL A O 1
ATOM 1657 N N . GLU A 1 202 ? -20.844 1.386 20.266 1.00 92.50 202 GLU A N 1
ATOM 1658 C CA . GLU A 1 202 ? -19.574 2.105 20.089 1.00 92.50 202 GLU A CA 1
ATOM 1659 C C . GLU A 1 202 ? -18.412 1.393 20.800 1.00 92.50 202 GLU A C 1
ATOM 1661 O O . GLU A 1 202 ? -17.322 1.252 20.256 1.00 92.50 202 GLU A O 1
ATOM 1666 N N . LYS A 1 203 ? -18.643 0.832 21.997 1.00 93.69 203 LYS A N 1
ATOM 1667 C CA . LYS A 1 203 ? -17.628 0.014 22.687 1.00 93.69 203 LYS A CA 1
ATOM 1668 C C . LYS A 1 203 ? -17.283 -1.273 21.940 1.00 93.69 203 LYS A C 1
ATOM 1670 O O . LYS A 1 203 ? -16.162 -1.765 22.065 1.00 93.69 203 LYS A O 1
ATOM 1675 N N . ARG A 1 204 ? -18.244 -1.918 21.271 1.00 95.94 204 ARG A N 1
ATOM 1676 C CA . ARG A 1 204 ? -17.972 -3.108 20.441 1.00 95.94 204 ARG A CA 1
ATOM 1677 C C . ARG A 1 204 ? -17.178 -2.706 19.202 1.00 95.94 204 ARG A C 1
ATOM 1679 O O . ARG A 1 204 ? -16.190 -3.376 18.920 1.00 95.94 204 ARG A O 1
ATOM 1686 N N . ASP A 1 205 ? -17.533 -1.596 18.569 1.00 95.38 205 ASP A N 1
ATOM 1687 C CA . ASP A 1 205 ? -16.852 -1.088 17.377 1.00 95.38 205 ASP A CA 1
ATOM 1688 C C . ASP A 1 205 ? -15.405 -0.690 17.684 1.00 95.38 205 ASP A C 1
ATOM 1690 O O . ASP A 1 205 ? -14.485 -1.168 17.024 1.00 95.38 205 ASP A O 1
ATOM 1694 N N . LEU A 1 206 ? -15.172 0.058 18.765 1.00 94.81 206 LEU A N 1
ATOM 1695 C CA . LEU A 1 206 ? -13.829 0.456 19.199 1.00 94.81 206 LEU A CA 1
ATOM 1696 C C . LEU A 1 206 ? -12.966 -0.773 19.545 1.00 94.81 206 LEU A C 1
ATOM 1698 O O . LEU A 1 206 ? -11.796 -0.857 19.169 1.00 94.81 206 LEU A O 1
ATOM 1702 N N . ARG A 1 207 ? -13.548 -1.789 20.203 1.00 95.75 207 ARG A N 1
ATOM 1703 C CA . ARG A 1 207 ? -12.867 -3.078 20.445 1.00 95.75 207 ARG A CA 1
ATOM 1704 C C . ARG A 1 207 ? -12.547 -3.815 19.149 1.00 95.75 207 ARG A C 1
ATOM 1706 O O . ARG A 1 207 ? -11.472 -4.398 19.039 1.00 95.75 207 ARG A O 1
ATOM 1713 N N . TYR A 1 208 ? -13.460 -3.800 18.184 1.00 97.00 208 TYR A N 1
ATOM 1714 C CA . TYR A 1 208 ? -13.260 -4.437 16.889 1.00 97.00 208 TYR A CA 1
ATOM 1715 C C . TYR A 1 208 ? -12.140 -3.756 16.094 1.00 97.00 208 TYR A C 1
ATOM 1717 O O . TYR A 1 208 ? -11.237 -4.446 15.624 1.00 97.00 208 TYR A O 1
ATOM 1725 N N . LYS A 1 209 ? -12.125 -2.417 16.032 1.00 96.81 209 LYS A N 1
ATOM 1726 C CA . LYS A 1 209 ? -11.048 -1.637 15.399 1.00 96.81 209 LYS A CA 1
ATOM 1727 C C . LYS A 1 209 ? -9.690 -1.920 16.039 1.00 96.81 209 LYS A C 1
ATOM 1729 O O . LYS A 1 209 ? -8.736 -2.221 15.326 1.00 96.81 209 LYS A O 1
ATOM 1734 N N . LYS A 1 210 ? -9.617 -1.920 17.375 1.00 96.62 210 LYS A N 1
ATOM 1735 C CA . LYS A 1 210 ? -8.393 -2.274 18.115 1.00 96.62 2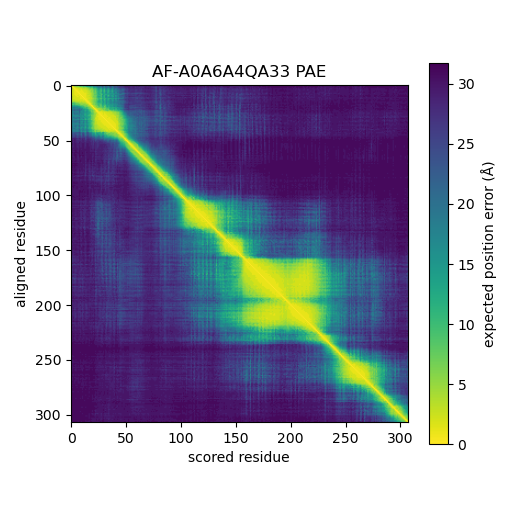10 LYS A CA 1
ATOM 1736 C C . LYS A 1 210 ? -7.903 -3.684 17.802 1.00 96.62 210 LYS A C 1
ATOM 1738 O O . LYS A 1 210 ? -6.726 -3.856 17.518 1.00 96.62 210 LYS A O 1
ATOM 1743 N N . LYS A 1 211 ? -8.806 -4.668 17.782 1.00 97.00 211 LYS A N 1
ATOM 1744 C CA . LYS A 1 211 ? -8.462 -6.053 17.438 1.00 97.00 211 LYS A CA 1
ATOM 1745 C C . LYS A 1 211 ? -7.935 -6.180 16.007 1.00 97.00 211 LYS A C 1
ATOM 1747 O O . LYS A 1 211 ? -7.004 -6.935 15.764 1.00 97.00 211 LYS A O 1
ATOM 1752 N N . ILE A 1 212 ? -8.524 -5.459 15.049 1.00 97.00 212 ILE A N 1
ATOM 1753 C CA . ILE A 1 212 ? -8.021 -5.443 13.667 1.00 97.00 212 ILE A CA 1
ATOM 1754 C C . ILE A 1 212 ? -6.616 -4.842 13.612 1.00 97.00 212 ILE A C 1
ATOM 1756 O O . ILE A 1 212 ? -5.758 -5.389 12.925 1.00 97.00 212 ILE A O 1
ATOM 1760 N N . TYR A 1 213 ? -6.390 -3.729 14.313 1.00 95.94 213 TYR A N 1
ATOM 1761 C CA . TYR A 1 213 ? -5.088 -3.069 14.358 1.00 95.94 213 TYR A CA 1
ATOM 1762 C C . TYR A 1 213 ? -4.003 -3.989 14.936 1.00 95.94 213 TYR A C 1
ATOM 1764 O O . TYR A 1 213 ? -2.935 -4.120 14.343 1.00 95.94 213 TYR A O 1
ATOM 1772 N N . GLU A 1 214 ? -4.303 -4.677 16.039 1.00 95.38 214 GLU A N 1
ATOM 1773 C CA . GLU A 1 214 ? -3.425 -5.671 16.670 1.00 95.38 214 GLU A CA 1
ATOM 1774 C C . GLU A 1 214 ? -3.078 -6.806 15.697 1.00 95.38 214 GLU A C 1
ATOM 1776 O O . GLU A 1 214 ? -1.908 -7.001 15.387 1.00 95.38 214 GLU A O 1
ATOM 1781 N N . LEU A 1 215 ? -4.086 -7.446 15.091 1.00 95.25 215 LEU A N 1
ATOM 1782 C CA . LEU A 1 215 ? -3.877 -8.516 14.107 1.00 95.25 215 LEU A CA 1
ATOM 1783 C C . LEU A 1 215 ? -3.069 -8.065 12.879 1.00 95.25 215 LEU A C 1
ATOM 1785 O O . LEU A 1 215 ? -2.318 -8.853 12.305 1.00 95.25 215 LEU A O 1
ATOM 1789 N N . LEU A 1 216 ? -3.239 -6.818 12.421 1.00 92.44 216 LEU A N 1
ATOM 1790 C CA . LEU A 1 216 ? -2.430 -6.295 11.316 1.00 92.44 216 LEU A CA 1
ATOM 1791 C C . LEU A 1 216 ? -0.982 -6.035 11.736 1.00 92.44 216 LEU A C 1
ATOM 1793 O O . LEU A 1 216 ? -0.087 -6.280 10.929 1.00 92.44 216 LEU A O 1
ATOM 1797 N N . THR A 1 217 ? -0.772 -5.560 12.964 1.00 90.69 217 THR A N 1
ATOM 1798 C CA . THR A 1 217 ? 0.557 -5.272 13.519 1.00 90.69 217 THR A CA 1
ATOM 1799 C C . THR A 1 217 ? 1.343 -6.566 13.732 1.00 90.69 217 THR A C 1
ATOM 1801 O O . THR A 1 217 ? 2.455 -6.693 13.221 1.00 90.69 217 THR A O 1
ATOM 1804 N N . GLU A 1 218 ? 0.727 -7.573 14.355 1.00 90.94 218 GLU A N 1
ATOM 1805 C CA . GLU A 1 218 ? 1.316 -8.909 14.526 1.00 90.94 218 GLU A CA 1
ATOM 1806 C C . GLU A 1 218 ? 1.715 -9.517 13.177 1.00 90.94 218 GLU A C 1
ATOM 1808 O O . GLU A 1 218 ? 2.824 -10.014 13.011 1.00 90.94 218 GLU A O 1
ATOM 1813 N N . ARG A 1 219 ? 0.854 -9.403 12.158 1.00 86.38 219 ARG A N 1
ATOM 1814 C CA . ARG A 1 219 ? 1.160 -9.912 10.816 1.00 86.38 219 ARG A CA 1
ATOM 1815 C C . ARG A 1 219 ? 2.356 -9.207 10.166 1.00 86.38 219 ARG A C 1
ATOM 1817 O O . ARG A 1 219 ? 3.086 -9.849 9.409 1.00 86.38 219 ARG A O 1
ATOM 1824 N N . SER A 1 220 ? 2.528 -7.899 10.373 1.00 80.94 220 SER A N 1
ATOM 1825 C CA . SER A 1 220 ? 3.719 -7.200 9.867 1.00 80.94 220 SER A CA 1
ATOM 1826 C C . SER A 1 220 ? 4.988 -7.655 10.582 1.00 80.94 220 SER A C 1
ATOM 1828 O O . SER A 1 220 ? 5.984 -7.915 9.914 1.00 80.94 220 SER A O 1
ATOM 1830 N N . GLU A 1 221 ? 4.931 -7.841 11.900 1.00 75.94 221 GLU A N 1
ATOM 1831 C CA . GLU A 1 221 ? 6.065 -8.319 12.698 1.00 75.94 221 GLU A CA 1
ATOM 1832 C C . GLU A 1 221 ? 6.435 -9.768 12.348 1.00 75.94 221 GLU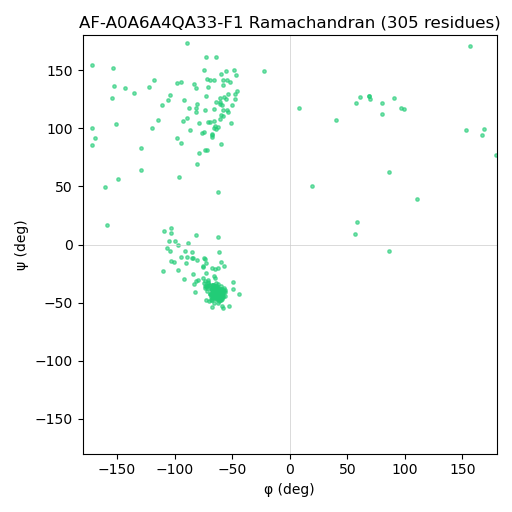 A C 1
ATOM 1834 O O . GLU A 1 221 ? 7.610 -10.092 12.173 1.00 75.94 221 GLU A O 1
ATOM 1839 N N . GLU A 1 222 ? 5.440 -10.639 12.155 1.00 72.81 222 GLU A N 1
ATOM 1840 C CA . GLU A 1 222 ? 5.648 -12.007 11.679 1.00 72.81 222 GLU A CA 1
ATOM 1841 C C . GLU A 1 222 ? 6.310 -12.034 10.303 1.00 72.81 222 GLU A C 1
ATOM 1843 O O . GLU A 1 222 ? 7.205 -12.846 10.088 1.00 72.81 222 GLU A O 1
ATOM 1848 N N . ALA A 1 223 ? 5.899 -11.155 9.380 1.00 67.38 223 ALA A N 1
ATOM 1849 C CA . ALA A 1 223 ? 6.486 -11.069 8.045 1.00 67.38 223 ALA A CA 1
ATOM 1850 C C . ALA A 1 223 ? 7.960 -10.637 8.078 1.00 67.38 223 ALA A C 1
ATOM 1852 O O . ALA A 1 223 ? 8.754 -11.152 7.289 1.00 67.38 223 ALA A O 1
ATOM 1853 N N . ASP A 1 224 ? 8.334 -9.745 8.996 1.00 65.19 224 ASP A N 1
ATOM 1854 C CA . ASP A 1 224 ? 9.730 -9.352 9.208 1.00 65.19 224 ASP A CA 1
ATOM 1855 C C . ASP A 1 224 ? 10.546 -10.490 9.852 1.00 65.19 224 ASP A C 1
ATOM 1857 O O . ASP A 1 224 ? 11.717 -10.689 9.514 1.00 65.19 224 ASP A O 1
ATOM 1861 N N . ASN A 1 225 ? 9.905 -11.309 10.693 1.00 63.12 225 ASN A N 1
ATOM 1862 C CA . ASN A 1 225 ? 10.490 -12.501 11.312 1.00 63.12 225 ASN A CA 1
ATOM 1863 C C . ASN A 1 225 ? 10.644 -13.699 10.343 1.00 63.12 225 ASN A C 1
ATOM 1865 O O . ASN A 1 225 ? 11.354 -14.653 10.643 1.00 63.12 225 ASN A O 1
ATOM 1869 N N . VAL A 1 226 ? 10.044 -13.669 9.142 1.00 60.00 226 VAL A N 1
ATOM 1870 C CA . VAL A 1 226 ? 10.211 -14.734 8.120 1.00 60.00 226 VAL A CA 1
ATOM 1871 C C . VAL A 1 226 ? 11.666 -14.869 7.645 1.00 60.00 226 VAL A C 1
ATOM 1873 O O . VAL A 1 226 ? 12.053 -15.917 7.127 1.00 60.00 226 VAL A O 1
ATOM 1876 N N . ASN A 1 227 ? 12.498 -13.841 7.828 1.00 62.38 227 ASN A N 1
ATOM 1877 C CA . ASN A 1 227 ? 13.924 -13.926 7.505 1.00 62.38 227 ASN A CA 1
ATOM 1878 C C . ASN A 1 227 ? 14.733 -14.768 8.511 1.00 62.38 227 ASN A C 1
ATOM 1880 O O . ASN A 1 227 ? 15.880 -15.109 8.214 1.00 62.38 227 ASN A O 1
ATOM 1884 N N . GLU A 1 228 ? 14.166 -15.117 9.668 1.00 77.00 228 GLU A N 1
ATOM 1885 C CA . GLU A 1 228 ? 14.769 -16.018 10.647 1.00 77.00 228 GLU A CA 1
ATOM 1886 C C . GLU A 1 228 ? 14.201 -17.437 10.480 1.00 77.00 228 GLU A C 1
ATOM 1888 O O . GLU A 1 228 ? 13.012 -17.636 10.224 1.00 77.00 228 GLU A O 1
ATOM 1893 N N . TYR A 1 229 ? 15.055 -18.462 10.581 1.00 77.56 229 TYR A N 1
ATOM 1894 C CA . TYR A 1 229 ? 14.615 -19.852 10.456 1.00 77.56 229 TYR A CA 1
ATOM 1895 C C . TYR A 1 229 ? 13.732 -20.234 11.652 1.00 77.56 229 TYR A C 1
ATOM 1897 O O . TYR A 1 229 ? 14.224 -20.643 12.704 1.00 77.56 229 TYR A O 1
ATOM 1905 N N . ARG A 1 230 ? 12.411 -20.124 11.485 1.00 76.69 230 ARG A N 1
ATOM 1906 C CA . ARG A 1 230 ? 11.426 -20.608 12.453 1.00 76.69 230 ARG A CA 1
ATOM 1907 C C . ARG A 1 230 ? 11.081 -22.064 12.142 1.00 76.69 230 ARG A C 1
ATOM 1909 O O . ARG A 1 230 ? 10.420 -22.350 11.144 1.00 76.69 230 ARG A O 1
ATOM 1916 N N . MET A 1 231 ? 11.531 -22.990 12.995 1.00 80.31 231 MET A N 1
ATOM 1917 C CA . MET A 1 231 ? 11.028 -24.369 12.979 1.00 80.31 231 MET A CA 1
ATOM 1918 C C . MET A 1 231 ? 9.503 -24.323 13.130 1.00 80.31 231 MET A C 1
ATOM 1920 O O . MET A 1 231 ? 9.037 -23.696 14.083 1.00 80.31 231 MET A O 1
ATOM 1924 N N . PRO A 1 232 ? 8.725 -24.930 12.211 1.00 80.12 232 PRO A N 1
ATOM 1925 C CA . PRO A 1 232 ? 7.284 -25.031 12.378 1.00 80.12 232 PRO A CA 1
ATOM 1926 C C . PRO A 1 232 ? 6.946 -25.626 13.741 1.00 80.12 232 PRO A C 1
ATOM 1928 O O . PRO A 1 232 ? 7.618 -26.565 14.179 1.00 80.12 232 PRO A O 1
ATOM 1931 N N . ASP A 1 233 ? 5.914 -25.085 14.386 1.00 78.81 233 ASP A N 1
ATOM 1932 C CA . ASP A 1 233 ? 5.415 -25.645 15.637 1.00 78.81 233 ASP A CA 1
ATOM 1933 C C . ASP A 1 233 ? 5.124 -27.139 15.420 1.00 78.81 233 ASP A C 1
ATOM 1935 O O . ASP A 1 233 ? 4.513 -27.537 14.420 1.00 78.81 233 ASP A O 1
ATOM 1939 N N . ALA A 1 234 ? 5.652 -27.979 16.315 1.00 70.38 234 ALA A N 1
ATOM 1940 C CA . ALA A 1 234 ? 5.508 -29.421 16.203 1.00 70.38 234 ALA A CA 1
ATOM 1941 C C . ALA A 1 234 ? 4.015 -29.772 16.236 1.00 70.38 234 ALA A C 1
ATOM 1943 O O . ALA A 1 234 ? 3.309 -29.456 17.192 1.00 70.38 234 ALA A O 1
ATOM 1944 N N . TYR A 1 235 ? 3.557 -30.449 15.185 1.00 60.91 235 TYR A N 1
ATOM 1945 C CA . TYR A 1 235 ? 2.168 -30.861 14.938 1.00 60.91 235 TYR A CA 1
ATOM 1946 C C . TYR A 1 235 ? 1.587 -31.832 15.992 1.00 60.91 235 TYR A C 1
ATOM 1948 O O . TYR A 1 235 ? 0.488 -32.355 15.815 1.00 60.91 235 TYR A O 1
ATOM 1956 N N . ASP A 1 236 ? 2.314 -32.095 17.077 1.00 65.75 236 ASP A N 1
ATOM 1957 C CA . ASP A 1 236 ? 1.979 -33.094 18.090 1.00 65.75 236 ASP A CA 1
ATOM 1958 C C . ASP A 1 236 ? 1.011 -32.560 19.159 1.00 65.75 236 ASP A C 1
ATOM 1960 O O . ASP A 1 236 ? 0.441 -33.339 19.928 1.00 65.75 236 ASP A O 1
ATOM 1964 N N . GLN A 1 237 ? 0.780 -31.243 19.195 1.00 59.12 237 GLN A N 1
ATOM 1965 C CA . GLN A 1 237 ? -0.247 -30.631 20.030 1.00 59.12 237 GLN A CA 1
ATOM 1966 C C . GLN A 1 237 ? -1.574 -30.653 19.250 1.00 59.12 237 GLN A C 1
ATOM 1968 O O . GLN A 1 237 ? -1.820 -29.826 18.381 1.00 59.12 237 GLN A O 1
ATOM 1973 N N . ASP A 1 238 ? -2.412 -31.641 19.563 1.00 54.84 238 ASP A N 1
ATOM 1974 C CA . ASP A 1 238 ? -3.811 -31.779 19.131 1.00 54.84 238 ASP A CA 1
ATOM 1975 C C . ASP A 1 238 ? -4.064 -32.464 17.779 1.00 54.84 238 ASP A C 1
ATOM 1977 O O . ASP A 1 238 ? -4.690 -31.900 16.889 1.00 54.84 238 ASP A O 1
ATOM 1981 N N . GLY A 1 239 ? -3.682 -33.744 17.663 1.00 56.41 239 GLY A N 1
ATOM 1982 C CA . GLY A 1 239 ? -4.510 -34.805 17.048 1.00 56.41 239 GLY A CA 1
ATOM 1983 C C . GLY A 1 239 ? -5.014 -34.626 15.606 1.00 56.41 239 GLY A C 1
ATOM 1984 O O . GLY A 1 239 ? -5.824 -35.429 15.136 1.00 56.41 239 GLY A O 1
ATOM 1985 N N . GLY A 1 240 ? -4.545 -33.616 14.884 1.00 54.75 240 GLY A N 1
ATOM 1986 C CA . GLY A 1 240 ? -4.944 -33.285 13.531 1.00 54.75 240 GLY A CA 1
ATOM 1987 C C . GLY A 1 240 ? -4.225 -34.174 12.538 1.00 54.75 240 GLY A C 1
ATOM 1988 O O . GLY A 1 240 ? -3.401 -33.702 11.758 1.00 54.75 240 GLY A O 1
ATOM 1989 N N . ARG A 1 241 ? -4.558 -35.472 12.520 1.00 55.38 241 ARG A N 1
ATOM 1990 C CA . ARG A 1 241 ? -4.380 -36.250 11.292 1.00 55.38 241 ARG A CA 1
ATOM 1991 C C . ARG A 1 241 ? -5.034 -35.424 10.196 1.00 55.38 241 ARG A C 1
ATOM 1993 O O . ARG A 1 241 ? -6.230 -35.145 10.284 1.00 55.38 241 ARG A O 1
ATOM 2000 N N . TYR A 1 242 ? -4.264 -35.032 9.186 1.00 50.44 242 TYR A N 1
ATOM 2001 C CA . TYR A 1 242 ? -4.822 -34.589 7.921 1.00 50.44 242 TYR A CA 1
ATOM 2002 C C . TYR A 1 242 ? -5.619 -35.781 7.389 1.00 50.44 242 TYR A C 1
ATOM 2004 O O . TYR A 1 242 ? -5.089 -36.662 6.713 1.00 50.44 242 TYR A O 1
ATOM 2012 N N . SER A 1 243 ? -6.877 -35.887 7.815 1.00 53.41 243 SER A N 1
ATOM 2013 C CA . SER A 1 243 ? -7.844 -36.756 7.187 1.00 53.41 243 SER A CA 1
ATOM 2014 C C . SER A 1 243 ? -8.048 -36.098 5.843 1.00 53.41 243 SER A C 1
ATOM 2016 O O . SER A 1 243 ? -8.781 -35.116 5.722 1.00 53.41 243 SER A O 1
ATOM 2018 N N . ASP A 1 244 ? -7.273 -36.551 4.859 1.00 52.25 244 ASP A N 1
ATOM 2019 C CA . ASP A 1 244 ? -7.575 -36.295 3.469 1.00 52.25 244 ASP A CA 1
ATOM 2020 C C . ASP A 1 244 ? -9.037 -36.729 3.342 1.00 52.25 244 ASP A C 1
ATOM 2022 O O . ASP A 1 244 ? -9.359 -37.910 3.427 1.00 52.25 244 ASP A O 1
ATOM 2026 N N . THR A 1 245 ? -9.957 -35.767 3.274 1.00 59.69 245 THR A N 1
ATOM 2027 C CA . THR A 1 245 ? -11.406 -36.033 3.205 1.00 59.69 245 THR A CA 1
ATOM 2028 C C . THR A 1 245 ? -11.760 -36.822 1.940 1.00 59.69 245 THR A C 1
ATOM 2030 O O . THR A 1 245 ? -12.886 -37.273 1.761 1.00 59.69 245 THR A O 1
ATOM 2033 N N . ASN A 1 246 ? -10.765 -37.013 1.071 1.00 57.34 246 ASN A N 1
ATOM 2034 C CA . ASN A 1 246 ? -10.777 -37.810 -0.133 1.00 57.34 246 ASN A CA 1
ATOM 2035 C C . ASN A 1 246 ? -10.023 -39.154 0.010 1.00 57.34 246 ASN A C 1
ATOM 2037 O O . ASN A 1 246 ? -9.900 -39.878 -0.976 1.00 57.34 246 ASN A O 1
ATOM 2041 N N . ALA A 1 247 ? -9.501 -39.504 1.193 1.00 59.81 247 ALA A N 1
ATOM 2042 C CA . ALA A 1 247 ? -8.796 -40.764 1.450 1.00 59.81 247 ALA A CA 1
ATOM 2043 C C . ALA A 1 247 ? -9.708 -41.970 1.216 1.00 59.81 247 ALA A C 1
ATOM 2045 O O . ALA A 1 247 ? -9.299 -42.918 0.554 1.00 59.81 247 ALA A O 1
ATOM 2046 N N . GLU A 1 248 ? -10.962 -41.906 1.672 1.00 61.91 248 GLU A N 1
ATOM 2047 C CA . GLU A 1 248 ? -11.952 -42.964 1.430 1.00 61.91 248 GLU A CA 1
ATOM 2048 C C . GLU A 1 248 ? -12.213 -43.157 -0.069 1.00 61.91 248 GLU A C 1
ATOM 2050 O O . GLU A 1 248 ? -12.212 -44.283 -0.559 1.00 61.91 248 GLU A O 1
ATOM 2055 N N . LYS A 1 249 ? -12.325 -42.061 -0.833 1.00 60.97 249 LYS A N 1
ATOM 2056 C CA . LYS A 1 249 ? -12.457 -42.123 -2.296 1.00 60.97 249 LYS A CA 1
ATOM 2057 C C . LYS A 1 249 ? -11.211 -42.690 -2.972 1.00 60.97 249 LYS A C 1
ATOM 2059 O O . LYS A 1 249 ? -11.350 -43.419 -3.940 1.00 60.97 249 LYS A O 1
ATOM 2064 N N . LYS A 1 250 ? -10.004 -42.403 -2.476 1.00 60.38 250 LYS A N 1
ATOM 2065 C CA . LYS A 1 250 ? -8.744 -42.938 -3.030 1.00 60.38 250 LYS A CA 1
ATOM 2066 C C . LYS A 1 250 ? -8.493 -44.412 -2.684 1.00 60.38 250 LYS A C 1
ATOM 2068 O O . LYS A 1 250 ? -7.694 -45.047 -3.363 1.00 60.38 250 LYS A O 1
ATOM 2073 N N . MET A 1 251 ? -9.150 -44.959 -1.658 1.00 66.56 251 MET A N 1
ATOM 2074 C CA . MET A 1 251 ? -9.048 -46.382 -1.298 1.00 66.56 251 MET A CA 1
ATOM 2075 C C . MET A 1 251 ? -10.008 -47.284 -2.088 1.00 66.56 251 MET A C 1
ATOM 2077 O O . MET A 1 251 ? -9.897 -48.506 -1.995 1.00 66.56 251 MET A O 1
ATOM 2081 N N . ASN A 1 252 ? -10.909 -46.716 -2.895 1.00 74.75 252 ASN A N 1
ATOM 2082 C CA . ASN A 1 252 ? -11.805 -47.486 -3.752 1.00 74.75 252 ASN A CA 1
ATOM 2083 C C . ASN A 1 252 ? -11.078 -47.920 -5.040 1.00 74.75 252 ASN A C 1
ATOM 2085 O O . ASN A 1 252 ? -10.690 -47.056 -5.828 1.00 74.75 252 ASN A O 1
ATOM 2089 N N . PRO A 1 253 ? -10.965 -49.231 -5.344 1.00 77.81 253 PRO A N 1
ATOM 2090 C CA . PRO A 1 253 ? -10.381 -49.715 -6.604 1.00 77.81 253 PRO A CA 1
ATOM 2091 C C . PRO A 1 253 ? -11.081 -49.181 -7.867 1.00 77.81 253 PRO A C 1
ATOM 2093 O O . PRO A 1 253 ? -10.511 -49.200 -8.953 1.00 77.81 253 PRO A O 1
ATOM 2096 N N . HIS A 1 254 ? -12.315 -48.691 -7.718 1.00 78.69 254 HIS A N 1
ATOM 2097 C CA . H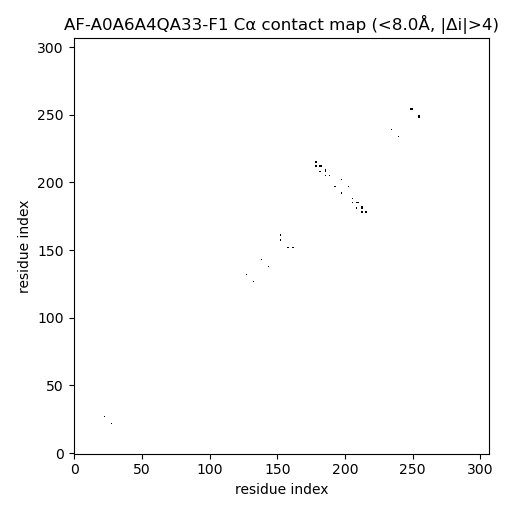IS A 1 254 ? -13.156 -48.151 -8.786 1.00 78.69 254 HIS A CA 1
ATOM 2098 C C . HIS A 1 254 ? -13.165 -46.616 -8.854 1.00 78.69 254 HIS A C 1
ATOM 2100 O O . HIS A 1 254 ? -13.864 -46.059 -9.693 1.00 78.69 254 HIS A O 1
ATOM 2106 N N . ALA A 1 255 ? -12.392 -45.914 -8.020 1.00 83.88 255 ALA A N 1
ATOM 2107 C CA . ALA A 1 255 ? -12.421 -44.450 -7.932 1.00 83.88 255 ALA A CA 1
ATOM 2108 C C . ALA A 1 255 ? -12.148 -43.749 -9.271 1.00 83.88 255 ALA A C 1
ATOM 2110 O O . ALA A 1 255 ? -12.785 -42.754 -9.611 1.00 83.88 255 ALA A O 1
ATOM 2111 N N . GLU A 1 256 ? -11.212 -44.289 -10.051 1.00 79.31 256 GLU A N 1
ATOM 2112 C CA . GLU A 1 256 ? -10.878 -43.772 -11.378 1.00 79.31 256 GLU A CA 1
ATOM 2113 C C . GLU A 1 256 ? -12.028 -43.981 -12.376 1.00 79.31 256 GLU A C 1
ATOM 2115 O O . GLU A 1 256 ? -12.350 -43.088 -13.159 1.00 79.31 256 GLU A O 1
ATOM 2120 N N . GLN A 1 257 ? -12.701 -45.133 -12.301 1.00 84.12 257 GLN A N 1
ATOM 2121 C CA . GLN A 1 257 ? -13.852 -45.460 -13.145 1.00 84.12 257 GLN A CA 1
ATOM 2122 C C . GLN A 1 257 ? -15.065 -44.603 -12.780 1.00 84.12 257 GLN A C 1
ATOM 2124 O O . GLN A 1 257 ? -15.720 -44.068 -13.670 1.00 84.12 257 GLN A O 1
ATOM 2129 N N . GLU A 1 258 ? -15.333 -44.411 -11.489 1.00 84.88 258 GLU A N 1
ATOM 2130 C CA . GLU A 1 258 ? -16.388 -43.520 -11.008 1.00 84.88 258 GLU A CA 1
ATOM 2131 C C . GLU A 1 258 ? -16.127 -42.074 -11.425 1.00 84.88 258 GLU A C 1
ATOM 2133 O O . GLU A 1 258 ? -17.033 -41.431 -11.945 1.00 84.88 258 GLU A O 1
ATOM 2138 N N . ALA A 1 259 ? -14.892 -41.577 -11.299 1.00 88.31 259 ALA A N 1
ATOM 2139 C CA . ALA A 1 259 ? -14.533 -40.235 -11.753 1.00 88.31 259 ALA A CA 1
ATOM 2140 C C . ALA A 1 259 ? -14.698 -40.074 -13.276 1.00 88.31 259 ALA A C 1
ATOM 2142 O O . ALA A 1 259 ? -15.138 -39.022 -13.752 1.00 88.31 259 ALA A O 1
ATOM 2143 N N . TRP A 1 260 ? -14.383 -41.116 -14.052 1.00 85.88 260 TRP A N 1
ATOM 2144 C CA . TRP A 1 260 ? -14.581 -41.123 -15.501 1.00 85.88 260 TRP A CA 1
ATOM 2145 C C . TRP A 1 260 ? -16.068 -41.128 -15.881 1.00 85.88 260 TRP A C 1
ATOM 2147 O O . TRP A 1 260 ? -16.497 -40.334 -16.722 1.00 85.88 260 TRP A O 1
ATOM 2157 N N . VAL A 1 261 ? -16.874 -41.964 -15.223 1.00 89.31 261 VAL A N 1
ATOM 2158 C CA . VAL A 1 261 ? -18.331 -42.020 -15.404 1.00 89.31 261 VAL A CA 1
ATOM 2159 C C . VAL A 1 261 ? -18.977 -40.702 -14.978 1.00 89.31 261 VAL A C 1
ATOM 2161 O O . VAL A 1 261 ? -19.773 -40.140 -15.727 1.00 89.31 261 VAL A O 1
ATOM 2164 N N . GLU A 1 262 ? -18.590 -40.150 -13.830 1.00 89.88 262 GLU A N 1
ATOM 2165 C CA . GLU A 1 262 ? -19.070 -38.863 -13.325 1.00 89.88 262 GLU A CA 1
ATOM 2166 C C . GLU A 1 262 ? -18.716 -37.726 -14.289 1.00 89.88 262 GLU A C 1
ATOM 2168 O O . GLU A 1 262 ? -19.550 -36.863 -14.560 1.00 89.88 262 GLU A O 1
ATOM 2173 N N . TYR A 1 263 ? -17.522 -37.743 -14.888 1.00 89.00 263 TYR A N 1
ATOM 2174 C CA . TYR A 1 263 ? -17.144 -36.778 -15.917 1.00 89.00 263 TYR A CA 1
ATOM 2175 C C . TYR A 1 263 ? -18.046 -36.869 -17.160 1.00 89.00 263 TYR A C 1
ATOM 2177 O O . TYR A 1 263 ? -18.4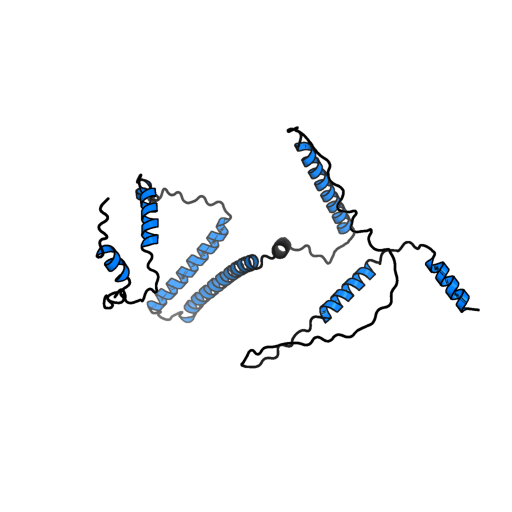94 -35.832 -17.661 1.00 89.00 263 TYR A O 1
ATOM 2185 N N . GLN A 1 264 ? -18.349 -38.081 -17.639 1.00 89.06 264 GLN A N 1
ATOM 2186 C CA . GLN A 1 264 ? -19.244 -38.294 -18.784 1.00 89.06 264 GLN A CA 1
ATOM 2187 C C . GLN A 1 264 ? -20.689 -37.892 -18.467 1.00 89.06 264 GLN A C 1
ATOM 2189 O O . GLN A 1 264 ? -21.308 -37.167 -19.246 1.00 89.06 264 GLN A O 1
ATOM 2194 N N . ILE A 1 265 ? -21.206 -38.276 -17.296 1.00 87.94 265 ILE A N 1
ATOM 2195 C CA . ILE A 1 265 ? -22.532 -37.870 -16.815 1.00 87.94 265 ILE A CA 1
ATOM 2196 C C . ILE A 1 265 ? -22.592 -36.353 -16.696 1.00 87.94 265 ILE A C 1
ATOM 2198 O O . ILE A 1 265 ? -23.524 -35.736 -17.202 1.00 87.94 265 ILE A O 1
ATOM 2202 N N . ARG A 1 266 ? -21.591 -35.719 -16.081 1.00 87.81 266 ARG A N 1
ATOM 2203 C CA . ARG A 1 266 ? -21.533 -34.263 -15.958 1.00 87.81 266 ARG A CA 1
ATOM 2204 C C . ARG A 1 266 ? -21.571 -33.603 -17.325 1.00 87.81 266 ARG A C 1
ATOM 2206 O O . ARG A 1 266 ? -22.339 -32.670 -17.495 1.00 87.81 266 ARG A O 1
ATOM 2213 N N . LYS A 1 267 ? -20.797 -34.101 -18.295 1.00 87.25 267 LYS A N 1
ATOM 2214 C CA . LYS A 1 267 ? -20.787 -33.597 -19.675 1.00 87.25 267 LYS A CA 1
ATOM 2215 C C . LYS A 1 267 ? -22.145 -33.759 -20.374 1.00 87.25 267 LYS A C 1
ATOM 2217 O O . LYS A 1 267 ? -22.563 -32.840 -21.068 1.00 87.25 267 LYS A O 1
ATOM 2222 N N . ALA A 1 268 ? -22.839 -34.877 -20.165 1.00 86.50 268 ALA A N 1
ATOM 2223 C CA . ALA A 1 268 ? -24.166 -35.127 -20.736 1.00 86.50 268 ALA A CA 1
ATOM 2224 C C . ALA A 1 268 ? -25.276 -34.295 -20.065 1.00 86.50 268 ALA A C 1
ATOM 2226 O O . ALA A 1 268 ? -26.215 -33.850 -20.717 1.00 86.50 268 ALA A O 1
ATOM 2227 N N . THR A 1 269 ? -25.162 -34.069 -18.757 1.00 80.75 269 THR A N 1
ATOM 2228 C CA . THR A 1 269 ? -26.146 -33.353 -17.929 1.00 80.75 269 THR A CA 1
ATOM 2229 C C . THR A 1 269 ? -25.924 -31.841 -17.869 1.00 80.75 269 THR A C 1
ATOM 2231 O O . THR A 1 269 ? -26.697 -31.154 -17.194 1.00 80.75 269 THR A O 1
ATOM 2234 N N . VAL A 1 270 ? -24.910 -31.291 -18.556 1.00 80.50 270 VAL A N 1
ATOM 2235 C CA . VAL A 1 270 ? -24.701 -29.837 -18.610 1.00 80.50 270 VAL A CA 1
ATOM 2236 C C . VAL A 1 270 ? -25.935 -29.189 -19.235 1.00 80.50 270 VAL A C 1
ATOM 2238 O O . VAL A 1 270 ? -26.182 -29.282 -20.433 1.00 80.50 270 VAL A O 1
ATOM 2241 N N . LYS A 1 271 ? -26.725 -28.508 -18.405 1.00 77.94 271 LYS A N 1
ATOM 2242 C CA . LYS A 1 271 ? -27.849 -27.689 -18.858 1.00 77.94 271 LYS A CA 1
ATOM 2243 C C . LYS A 1 271 ? -27.298 -26.340 -19.303 1.00 77.94 271 LYS A C 1
ATOM 2245 O O . LYS A 1 271 ? -26.739 -25.599 -18.496 1.00 77.94 271 LYS A O 1
ATOM 2250 N N . TYR A 1 272 ? -27.467 -26.014 -20.576 1.00 71.75 272 TYR A N 1
ATOM 2251 C CA . TYR A 1 272 ? -27.070 -24.726 -21.137 1.00 71.75 272 TYR A CA 1
ATOM 2252 C C . TYR A 1 272 ? -28.260 -23.754 -21.070 1.00 71.75 272 TYR A C 1
ATOM 2254 O O . TYR A 1 272 ? -29.347 -24.063 -21.556 1.00 71.75 272 TYR A O 1
ATOM 2262 N N . GLY A 1 273 ? -28.087 -22.591 -20.435 1.00 78.38 273 GLY A N 1
ATOM 2263 C CA . GLY A 1 273 ? -29.141 -21.576 -20.306 1.00 78.38 273 GLY A CA 1
ATOM 2264 C C . GLY A 1 273 ? -28.953 -20.629 -19.116 1.00 78.38 273 GLY A C 1
ATOM 2265 O O . GLY A 1 273 ? -28.082 -20.832 -18.273 1.00 78.38 273 GLY A O 1
ATOM 2266 N N . SER A 1 274 ? -29.769 -19.572 -19.039 1.00 76.00 274 SER A N 1
ATOM 2267 C CA . SER A 1 274 ? -29.776 -18.655 -17.893 1.00 76.00 274 SER A CA 1
ATOM 2268 C C . SER A 1 274 ? -30.398 -19.324 -16.660 1.00 76.00 274 SER A C 1
ATOM 2270 O O . SER A 1 274 ? -31.385 -20.052 -16.765 1.00 76.00 274 SER A O 1
ATOM 2272 N N . LYS A 1 275 ? -29.854 -19.045 -15.466 1.00 70.25 275 LYS A N 1
ATOM 2273 C CA . LYS A 1 275 ? -30.317 -19.630 -14.187 1.00 70.25 275 LYS A CA 1
ATOM 2274 C C . LYS A 1 275 ? -31.789 -19.328 -13.851 1.00 70.25 275 LYS A C 1
ATOM 2276 O O . LYS A 1 275 ? -32.361 -20.002 -13.007 1.00 70.25 275 LYS A O 1
ATOM 2281 N N . ASN A 1 276 ? -32.394 -18.351 -14.533 1.00 67.62 276 ASN A N 1
ATOM 2282 C CA . ASN A 1 276 ? -33.764 -17.887 -14.307 1.00 67.62 276 ASN A CA 1
ATOM 2283 C C . ASN A 1 276 ? -34.737 -18.280 -15.433 1.00 67.62 276 ASN A C 1
ATOM 2285 O O . ASN A 1 276 ? -35.848 -17.751 -15.486 1.00 67.62 276 ASN A O 1
ATOM 2289 N N . LYS A 1 277 ? -34.355 -19.173 -16.359 1.00 67.25 277 LYS A N 1
ATOM 2290 C CA . LYS A 1 277 ? -35.310 -19.684 -17.348 1.00 67.25 277 LYS A CA 1
ATOM 2291 C C . LYS A 1 277 ? -36.318 -20.567 -16.611 1.00 67.25 277 LYS A C 1
ATOM 2293 O O . LYS A 1 277 ? -35.985 -21.679 -16.207 1.00 67.25 277 LYS A O 1
ATOM 2298 N N . LYS A 1 278 ? -37.541 -20.053 -16.417 1.00 66.06 278 LYS A N 1
ATOM 2299 C CA . LYS A 1 278 ? -38.695 -20.869 -16.019 1.00 66.06 278 LYS A CA 1
ATOM 2300 C C . LYS A 1 278 ? -38.701 -22.080 -16.947 1.00 66.06 278 LYS A C 1
ATOM 2302 O O . LYS A 1 278 ? -38.615 -21.890 -18.163 1.00 66.06 278 LYS A O 1
ATOM 2307 N N . GLN A 1 279 ? -38.698 -23.293 -16.388 1.00 63.84 279 GLN A N 1
ATOM 2308 C CA . GLN A 1 279 ? -38.927 -24.482 -17.199 1.00 63.84 279 GLN A CA 1
ATOM 2309 C C . GLN A 1 279 ? -40.236 -24.221 -17.928 1.00 63.84 279 GLN A C 1
ATOM 2311 O O . GLN A 1 279 ? -41.252 -23.975 -17.281 1.00 63.84 279 GLN A O 1
ATOM 2316 N N . VAL A 1 280 ? -40.158 -24.091 -19.251 1.00 60.38 280 VAL A N 1
ATOM 2317 C CA . VAL A 1 280 ? -41.347 -23.941 -20.079 1.00 60.38 280 VAL A CA 1
ATOM 2318 C C . VAL A 1 280 ? -42.123 -25.215 -19.791 1.00 60.38 280 VAL A C 1
ATOM 2320 O O . VAL A 1 280 ? -41.601 -26.298 -20.047 1.00 60.38 280 VAL A O 1
ATOM 2323 N N . SER A 1 281 ? -43.260 -25.076 -19.110 1.00 56.69 281 SER A N 1
ATOM 2324 C CA . SER A 1 281 ? -44.195 -26.167 -18.868 1.00 56.69 281 SER A CA 1
ATOM 2325 C C . SER A 1 281 ? -44.449 -26.892 -20.184 1.00 56.69 281 SER A C 1
ATOM 2327 O O . SER A 1 281 ? -44.367 -26.268 -21.243 1.00 56.69 281 SER A O 1
ATOM 2329 N N . ASP A 1 282 ? -44.737 -28.190 -20.102 1.00 57.06 282 ASP A N 1
ATOM 2330 C CA . ASP A 1 282 ? -45.021 -29.123 -21.205 1.00 57.06 282 ASP A CA 1
ATOM 2331 C C . ASP A 1 282 ? -46.280 -28.750 -22.029 1.00 57.06 282 ASP A C 1
ATOM 2333 O O . ASP A 1 282 ? -47.133 -29.581 -22.320 1.00 57.06 282 ASP A O 1
ATOM 2337 N N . GLU A 1 283 ? -46.446 -27.479 -22.385 1.00 55.94 283 GLU A N 1
ATOM 2338 C CA . GLU A 1 283 ? -47.621 -26.912 -23.046 1.00 55.94 283 GLU A CA 1
ATOM 2339 C C . GLU A 1 283 ? -47.438 -26.804 -24.567 1.00 55.94 283 GLU A C 1
ATOM 2341 O O . GLU A 1 283 ? -48.350 -26.409 -25.285 1.00 55.94 283 GLU A O 1
ATOM 2346 N N . TYR A 1 284 ? -46.277 -27.221 -25.080 1.00 61.12 284 TYR A N 1
ATOM 2347 C CA . TYR A 1 284 ? -46.050 -27.401 -26.509 1.00 61.12 284 TYR A CA 1
ATOM 2348 C C . TYR A 1 284 ? -45.699 -28.863 -26.776 1.00 61.12 284 TYR A C 1
ATOM 2350 O O . TYR A 1 284 ? -44.562 -29.293 -26.578 1.00 61.12 284 TYR A O 1
ATOM 2358 N N . GLN A 1 285 ? -46.690 -29.634 -27.231 1.00 61.53 285 GLN A N 1
ATOM 2359 C CA . GLN A 1 285 ? -46.434 -30.912 -27.886 1.00 61.53 285 GLN A CA 1
ATOM 2360 C C . GLN A 1 285 ? -45.600 -30.647 -29.138 1.00 61.53 285 GLN A C 1
ATOM 2362 O O . GLN A 1 285 ? -45.962 -29.830 -29.983 1.00 61.53 285 GLN A O 1
ATOM 2367 N N . PHE A 1 286 ? -44.473 -31.343 -29.246 1.00 64.38 286 PHE A N 1
ATOM 2368 C CA . PHE A 1 286 ? -43.664 -31.352 -30.453 1.00 64.38 286 PHE A CA 1
ATOM 2369 C C . PHE A 1 286 ? -44.458 -32.067 -31.557 1.00 64.38 286 PHE A C 1
ATOM 2371 O O . PHE A 1 286 ? -44.484 -33.296 -31.619 1.00 64.38 286 PHE A O 1
ATOM 2378 N N . VAL A 1 287 ? -45.176 -31.298 -32.378 1.00 63.44 287 VAL A N 1
ATOM 2379 C CA . VAL A 1 287 ? -45.856 -31.792 -33.579 1.00 63.44 287 VAL A CA 1
ATOM 2380 C C . VAL A 1 287 ? -44.789 -31.922 -34.659 1.00 63.44 287 VAL A C 1
ATOM 2382 O O . VAL A 1 287 ? -44.301 -30.921 -35.177 1.00 63.44 287 VAL A O 1
ATOM 2385 N N . PHE A 1 288 ? -44.372 -33.154 -34.951 1.00 62.91 288 PHE A N 1
ATOM 2386 C CA . PHE A 1 288 ? -43.578 -33.423 -36.144 1.00 62.91 288 PHE A CA 1
ATOM 2387 C C . PHE A 1 288 ? -44.464 -33.130 -37.357 1.00 62.91 288 PHE A C 1
ATOM 2389 O O . PHE A 1 288 ? -45.490 -33.778 -37.534 1.00 62.91 288 PHE A O 1
ATOM 2396 N N . GLU A 1 289 ? -44.090 -32.145 -38.167 1.00 55.38 289 GLU A N 1
ATOM 2397 C CA . GLU A 1 289 ? -44.702 -31.916 -39.475 1.00 55.38 289 GLU A CA 1
ATOM 2398 C C . GLU A 1 289 ? -44.357 -33.114 -40.374 1.00 55.38 289 GLU A C 1
ATOM 2400 O O . GLU A 1 289 ? -43.218 -33.225 -40.818 1.00 55.38 289 GLU A O 1
ATOM 2405 N N . ASP A 1 290 ? -45.302 -34.050 -40.529 1.00 59.88 290 ASP A N 1
ATOM 2406 C CA . ASP A 1 290 ? -45.492 -35.049 -41.601 1.00 59.88 290 ASP A CA 1
ATOM 2407 C C . ASP A 1 290 ? -44.284 -35.398 -42.494 1.00 59.88 290 ASP A C 1
ATOM 2409 O O . ASP A 1 290 ? -44.363 -35.447 -43.720 1.00 59.88 290 ASP A O 1
ATOM 2413 N N . GLN A 1 291 ? -43.140 -35.717 -41.893 1.00 56.06 291 GLN A N 1
ATOM 2414 C CA . GLN A 1 291 ? -41.938 -36.077 -42.647 1.00 56.06 291 GLN A CA 1
ATOM 2415 C C . GLN A 1 291 ? -41.920 -37.534 -43.118 1.00 56.06 291 GLN A C 1
ATOM 2417 O O . GLN A 1 291 ? -40.894 -37.980 -43.631 1.00 56.06 291 GLN A O 1
ATOM 2422 N N . ILE A 1 292 ? -43.015 -38.293 -42.968 1.00 54.41 292 ILE A N 1
ATOM 2423 C CA . ILE A 1 292 ? -43.052 -39.701 -43.376 1.00 54.41 292 ILE A CA 1
ATOM 2424 C C . ILE A 1 292 ? -44.449 -40.182 -43.835 1.00 54.41 292 ILE A C 1
ATOM 2426 O O . ILE A 1 292 ? -44.944 -41.199 -43.358 1.00 54.41 292 ILE A O 1
ATOM 2430 N N . ASP A 1 293 ? -45.059 -39.525 -44.822 1.00 55.38 293 ASP A N 1
ATOM 2431 C CA . ASP A 1 293 ? -45.997 -40.236 -45.718 1.00 55.38 293 ASP A CA 1
ATOM 2432 C C . ASP A 1 293 ? -45.227 -41.024 -46.797 1.00 55.38 293 ASP A C 1
ATOM 2434 O O . ASP A 1 293 ? -45.596 -42.137 -47.163 1.00 55.38 293 ASP A O 1
ATOM 2438 N N . PHE A 1 294 ? -44.054 -40.526 -47.206 1.00 55.94 294 PHE A N 1
ATOM 2439 C CA . PHE A 1 294 ? -43.245 -41.126 -48.272 1.00 55.94 294 PHE A CA 1
ATOM 2440 C C . PHE A 1 294 ? -42.658 -42.516 -47.936 1.00 55.94 294 PHE A C 1
ATOM 2442 O O . PHE A 1 294 ? -42.568 -43.368 -48.815 1.00 55.94 294 PHE A O 1
ATOM 2449 N N . ILE A 1 295 ? -42.274 -42.795 -46.679 1.00 58.16 295 ILE A N 1
ATOM 2450 C CA . ILE A 1 295 ? -41.743 -44.131 -46.301 1.00 58.16 295 ILE A CA 1
ATOM 2451 C C . ILE A 1 295 ? -42.886 -45.113 -46.001 1.00 58.16 295 ILE A C 1
ATOM 2453 O O . ILE A 1 295 ? -42.721 -46.320 -46.162 1.00 58.16 295 ILE A O 1
ATOM 2457 N N . LYS A 1 296 ? -44.067 -44.621 -45.603 1.00 58.16 296 LYS A N 1
ATOM 2458 C CA . LYS A 1 296 ? -45.228 -45.480 -45.348 1.00 58.16 296 LYS A CA 1
ATOM 2459 C C . LYS A 1 296 ? -45.752 -46.102 -46.645 1.00 58.16 296 LYS A C 1
ATOM 2461 O O . LYS A 1 296 ? -46.074 -47.285 -46.642 1.00 58.16 296 LYS A O 1
ATOM 2466 N N . GLU A 1 297 ? -45.756 -45.350 -47.745 1.00 57.97 297 GLU A N 1
ATOM 2467 C CA . GLU A 1 297 ? -46.143 -45.860 -49.069 1.00 57.97 297 GLU A CA 1
ATOM 2468 C C . GLU A 1 297 ? -45.176 -46.957 -49.554 1.00 57.97 297 GLU A C 1
ATOM 2470 O O . GLU A 1 297 ? -45.614 -48.019 -49.976 1.00 57.97 297 GLU A O 1
ATOM 2475 N N . SER A 1 298 ? -43.862 -46.784 -49.352 1.00 59.19 298 SER A N 1
ATOM 2476 C CA . SER A 1 298 ? -42.844 -47.783 -49.731 1.00 59.19 298 SER A CA 1
ATOM 2477 C C . SER A 1 298 ? -42.889 -49.088 -48.919 1.00 59.19 298 SER A C 1
ATOM 2479 O O . SER A 1 298 ? -42.314 -50.082 -49.359 1.00 59.19 298 SER A O 1
ATOM 2481 N N . ILE A 1 299 ? -43.494 -49.094 -47.729 1.00 61.09 299 ILE A N 1
ATOM 2482 C CA . ILE A 1 299 ? -43.632 -50.298 -46.890 1.00 61.09 299 ILE A CA 1
ATOM 2483 C C . ILE A 1 299 ? -45.012 -50.952 -47.085 1.00 61.09 299 ILE A C 1
ATOM 2485 O O . ILE A 1 299 ? -45.164 -52.142 -46.812 1.00 61.09 299 ILE A O 1
ATOM 2489 N N . MET A 1 300 ? -46.015 -50.200 -47.558 1.00 60.06 300 MET A N 1
ATOM 2490 C CA . MET A 1 300 ? -47.363 -50.718 -47.824 1.00 60.06 300 MET A CA 1
ATOM 2491 C C . MET A 1 300 ? -47.558 -51.206 -49.270 1.00 60.06 300 MET A C 1
ATOM 2493 O O . MET A 1 300 ? -48.303 -52.169 -49.456 1.00 60.06 300 MET A O 1
ATOM 2497 N N . ASP A 1 301 ? -46.853 -50.640 -50.257 1.00 57.75 301 ASP A N 1
ATOM 2498 C CA . ASP A 1 301 ? -46.733 -51.210 -51.608 1.00 57.75 301 ASP A CA 1
ATOM 2499 C C . ASP A 1 301 ? -45.701 -52.345 -51.595 1.00 57.75 301 ASP A C 1
ATOM 2501 O O . ASP A 1 301 ? -44.531 -52.204 -51.950 1.00 57.75 301 ASP A O 1
ATOM 2505 N N . GLY A 1 302 ? -46.1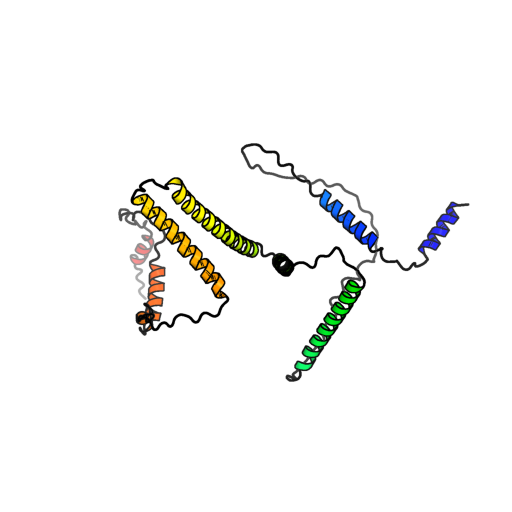41 -53.500 -51.102 1.00 51.47 302 GLY A N 1
ATOM 2506 C CA . GLY A 1 302 ? -45.395 -54.742 -51.212 1.00 51.47 302 GLY A CA 1
ATOM 2507 C C . GLY A 1 302 ? -45.293 -55.186 -52.670 1.00 51.47 302 GLY A C 1
ATOM 2508 O O . GLY A 1 302 ? -46.255 -55.721 -53.224 1.00 51.47 302 GLY A O 1
ATOM 2509 N N . ASP A 1 303 ? -44.109 -55.044 -53.264 1.00 49.44 303 ASP A N 1
ATOM 2510 C CA . ASP A 1 303 ? -43.750 -55.784 -54.471 1.00 49.44 303 ASP A CA 1
ATOM 2511 C C . ASP A 1 303 ? -43.544 -57.262 -54.104 1.00 49.44 303 ASP A C 1
ATOM 2513 O O . ASP A 1 303 ? -42.543 -57.663 -53.502 1.00 49.44 303 ASP A O 1
ATOM 2517 N N . ASN A 1 304 ? -44.528 -58.086 -54.474 1.00 54.69 304 ASN A N 1
ATOM 2518 C CA . ASN A 1 304 ? -44.355 -59.527 -54.601 1.00 54.69 304 ASN A CA 1
ATOM 2519 C C . ASN A 1 304 ? -43.355 -59.785 -55.733 1.00 54.69 304 ASN A C 1
ATOM 2521 O O . ASN A 1 304 ? -43.719 -59.739 -56.908 1.00 54.69 304 ASN A O 1
ATOM 2525 N N . VAL A 1 305 ? -42.110 -60.087 -55.383 1.00 51.56 305 VAL A N 1
ATOM 2526 C CA . VAL A 1 305 ? -41.180 -60.758 -56.294 1.00 51.56 305 VAL A CA 1
ATOM 2527 C C . VAL A 1 305 ? -41.180 -62.249 -55.975 1.00 51.56 305 VAL A C 1
ATOM 2529 O O . VAL A 1 305 ? -40.447 -62.727 -55.112 1.00 51.56 305 VAL A O 1
ATOM 2532 N N . ASP A 1 306 ? -42.058 -62.971 -56.670 1.00 45.72 306 ASP A N 1
ATOM 2533 C CA . ASP A 1 306 ? -41.845 -64.386 -56.958 1.00 45.72 306 ASP A CA 1
ATOM 2534 C C . ASP A 1 306 ? -40.707 -64.509 -57.990 1.00 45.72 306 ASP A C 1
ATOM 2536 O O . ASP A 1 306 ? -40.741 -63.818 -59.013 1.00 45.72 306 ASP A O 1
ATOM 2540 N N . LEU A 1 307 ? -39.797 -65.463 -57.723 1.00 39.34 307 LEU A N 1
ATOM 2541 C CA . LEU A 1 307 ? -38.647 -65.969 -58.512 1.00 39.34 307 LEU A CA 1
ATOM 2542 C C . LEU A 1 307 ? -37.269 -65.339 -58.255 1.00 39.34 307 LEU A C 1
ATOM 2544 O O . LEU A 1 307 ? -36.990 -64.215 -58.723 1.00 39.34 307 LEU A O 1
#